Protein AF-A0AAE0MIB4-F1 (afdb_monomer_lite)

Organism: NCBI:txid314031

Secondary structure (DSSP, 8-state):
-HHHHHT-SS--GGGS-SSS---HHHHHHTTSTTPPP-HHHHHHHHHHHTTTSSEEE--THHHHT-HHHHHHHHHHH-SEEEEEEEE-SS-S---S--S-EEEEEEEETTTTEEEEEES-SHHHHHHHHHHHHHHTS--EEEEEE--S-TT-TTHHHHHHHHHHHHHHHHHHHHHHHHHHHHS---S-----------------PPP--

Foldseek 3Di:
DVVVCVVDPDRPCLCPDPDDPQDNVNSVQCPDFQHADFPSVLQVLLCVLCVPHLEEEDEVVVVVPDCLVVVVVNVVRGQKYKYWWWCDPPDGHDRDSDLTAIKIWIQGPVQLAIEIETQDPVSRPVVQVVVCVVVVHHGHYDYDHLDDDRSGSCRSVSNSVVSNVVVVVVVVVVVVVVCVVPVPPDPPPPPCPDPPDPDDDDDDDDDDD

Radius of gyration: 27.41 Å; chains: 1; bounding box: 38×44×119 Å

pLDDT: mean 72.2, std 15.43, range [41.66, 93.0]

Structure (mmCIF, N/CA/C/O backbone):
data_AF-A0AAE0MIB4-F1
#
_entry.id   AF-A0AAE0MIB4-F1
#
loop_
_atom_site.group_PDB
_atom_site.id
_atom_site.type_symbol
_atom_site.label_atom_id
_atom_site.label_alt_id
_atom_site.label_comp_id
_atom_site.label_asym_id
_atom_site.label_entity_id
_atom_site.label_seq_id
_atom_site.pdbx_PDB_ins_code
_atom_site.Cartn_x
_atom_site.Cartn_y
_atom_site.Cartn_z
_atom_site.occupancy
_atom_site.B_iso_or_equiv
_atom_site.auth_seq_id
_atom_site.auth_comp_id
_atom_site.auth_asym_id
_atom_site.auth_atom_id
_atom_site.pdbx_PDB_model_num
ATOM 1 N N . MET A 1 1 ? 3.794 -16.445 -1.648 1.00 51.16 1 MET A N 1
ATOM 2 C CA . MET A 1 1 ? 3.375 -15.726 -2.877 1.00 51.16 1 MET A CA 1
ATOM 3 C C . MET A 1 1 ? 3.645 -16.564 -4.117 1.00 51.16 1 MET A C 1
ATOM 5 O O . MET A 1 1 ? 2.684 -16.913 -4.783 1.00 51.16 1 MET A O 1
ATOM 9 N N . ILE A 1 2 ? 4.900 -16.949 -4.382 1.00 52.19 2 ILE A N 1
ATOM 10 C CA . ILE A 1 2 ? 5.249 -17.859 -5.487 1.00 52.19 2 ILE A CA 1
ATOM 11 C C . ILE A 1 2 ? 4.471 -19.177 -5.370 1.00 52.19 2 ILE A C 1
ATOM 13 O O . ILE A 1 2 ? 3.760 -19.522 -6.301 1.00 52.19 2 ILE A O 1
ATOM 17 N N . ASP A 1 3 ? 4.443 -19.816 -4.196 1.00 48.22 3 ASP A N 1
ATOM 18 C CA . ASP A 1 3 ? 3.668 -21.057 -3.999 1.00 48.22 3 ASP A CA 1
ATOM 19 C C . ASP A 1 3 ? 2.157 -20.882 -4.219 1.00 48.22 3 ASP A C 1
ATOM 21 O O . ASP A 1 3 ? 1.494 -21.788 -4.703 1.00 48.22 3 ASP A O 1
ATOM 25 N N . TYR A 1 4 ? 1.602 -19.701 -3.921 1.00 56.62 4 TYR A N 1
ATOM 26 C CA . TYR A 1 4 ? 0.188 -19.393 -4.172 1.00 56.62 4 TYR A CA 1
ATOM 27 C C . TYR A 1 4 ? -0.105 -19.221 -5.668 1.00 56.62 4 TYR A C 1
ATOM 29 O O . TYR A 1 4 ? -1.165 -19.627 -6.133 1.00 56.62 4 TYR A O 1
ATOM 37 N N . ILE A 1 5 ? 0.832 -18.635 -6.420 1.00 54.16 5 ILE A N 1
ATOM 38 C CA . ILE A 1 5 ? 0.745 -18.490 -7.879 1.00 54.16 5 ILE A CA 1
ATOM 39 C C . ILE A 1 5 ? 0.933 -19.858 -8.552 1.00 54.16 5 ILE A C 1
ATOM 41 O O . ILE A 1 5 ? 0.183 -20.193 -9.462 1.00 54.16 5 ILE A O 1
ATOM 45 N N . LEU A 1 6 ? 1.881 -20.667 -8.069 1.00 53.31 6 LEU A N 1
ATOM 46 C CA . LEU A 1 6 ? 2.178 -22.004 -8.592 1.00 53.31 6 LEU A CA 1
ATOM 47 C C . LEU A 1 6 ? 1.113 -23.051 -8.229 1.00 53.31 6 LEU A C 1
ATOM 49 O O . LEU A 1 6 ? 0.941 -24.019 -8.962 1.00 53.31 6 LEU A O 1
ATOM 53 N N . ALA A 1 7 ? 0.378 -22.866 -7.128 1.00 58.53 7 ALA A N 1
ATOM 54 C CA . ALA A 1 7 ? -0.717 -23.752 -6.727 1.00 58.53 7 ALA A CA 1
ATOM 55 C C . ALA A 1 7 ? -2.003 -23.567 -7.560 1.00 58.53 7 ALA A C 1
ATOM 57 O O . ALA A 1 7 ? -2.957 -24.331 -7.398 1.00 58.53 7 ALA A O 1
ATOM 58 N N . GLN A 1 8 ? -2.063 -22.560 -8.435 1.00 54.47 8 GLN A N 1
ATOM 59 C CA . GLN A 1 8 ? -3.224 -22.301 -9.286 1.00 54.47 8 GLN A CA 1
ATOM 60 C C . GLN A 1 8 ? -3.135 -23.156 -10.559 1.00 54.47 8 GLN A C 1
ATOM 62 O O . GLN A 1 8 ? -2.138 -23.134 -11.274 1.00 54.47 8 GLN A O 1
ATOM 67 N N . ARG A 1 9 ? -4.201 -23.915 -10.857 1.00 43.66 9 ARG A N 1
ATOM 68 C CA . ARG A 1 9 ? -4.283 -24.837 -12.015 1.00 43.66 9 ARG A CA 1
ATOM 69 C C . ARG A 1 9 ? -4.219 -24.125 -13.374 1.00 43.66 9 ARG A C 1
ATOM 71 O O . ARG A 1 9 ? -3.882 -24.746 -14.375 1.00 43.66 9 ARG A O 1
ATOM 78 N N . PHE A 1 10 ? -4.551 -22.840 -13.380 1.00 47.59 10 PHE A N 1
ATOM 79 C CA . PHE A 1 10 ? -4.457 -21.916 -14.501 1.00 47.59 10 PHE A CA 1
ATOM 80 C C . PH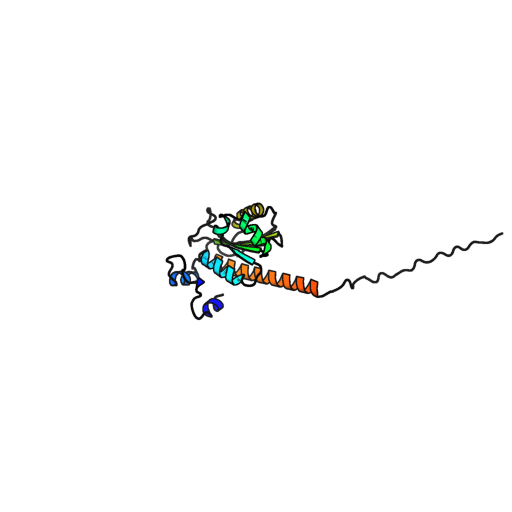E A 1 10 ? -3.814 -20.629 -13.980 1.00 47.59 10 PHE A C 1
ATOM 82 O O . PHE A 1 10 ? -4.026 -20.305 -12.806 1.00 47.59 10 PHE A O 1
ATOM 89 N N . PRO A 1 11 ? -3.047 -19.883 -14.797 1.00 55.44 11 PRO A N 1
ATOM 90 C CA . PRO A 1 11 ? -2.613 -18.556 -14.389 1.00 55.44 11 PRO A CA 1
ATOM 91 C C . PRO A 1 11 ? -3.855 -17.746 -13.986 1.00 55.44 11 PRO A C 1
ATOM 93 O O . PRO A 1 11 ? -4.823 -17.726 -14.748 1.00 55.44 11 PRO A O 1
ATOM 96 N N . PRO A 1 12 ? -3.875 -17.145 -12.783 1.00 60.50 12 PRO A N 1
ATOM 97 C CA . PRO A 1 12 ? -5.034 -16.405 -12.310 1.00 60.50 12 PRO A CA 1
ATOM 98 C C . PRO A 1 12 ? -5.549 -15.409 -13.355 1.00 60.50 12 PRO A C 1
ATOM 100 O O . PRO A 1 12 ? -4.747 -14.723 -13.974 1.00 60.50 12 PRO A O 1
ATOM 103 N N . GLU A 1 13 ? -6.865 -15.263 -13.521 1.00 60.72 13 GLU A N 1
ATOM 104 C CA . GLU A 1 13 ? -7.450 -14.360 -14.537 1.00 60.72 13 GLU A CA 1
ATOM 105 C C . GLU A 1 13 ? -6.957 -12.907 -14.421 1.00 60.72 13 GLU A C 1
ATOM 107 O O . GLU A 1 13 ? -6.923 -12.185 -15.408 1.00 60.72 13 GLU A O 1
ATOM 112 N N . TRP A 1 14 ? -6.499 -12.485 -13.237 1.00 59.34 14 TRP A N 1
ATOM 113 C CA . TRP A 1 14 ? -5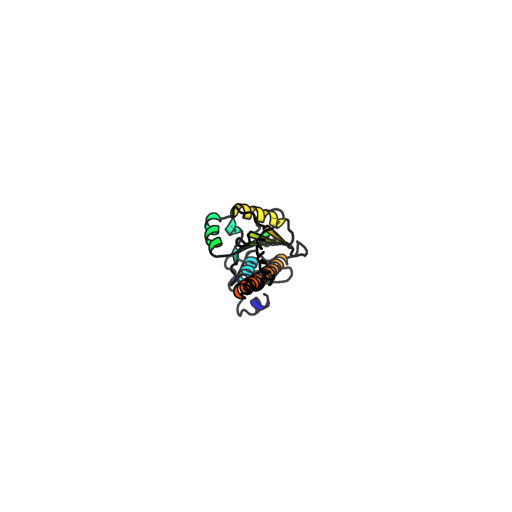.898 -11.166 -13.014 1.00 59.34 14 TRP A CA 1
ATOM 114 C C . TRP A 1 14 ? -4.455 -11.021 -13.535 1.00 59.34 14 TRP A C 1
ATOM 116 O O . TRP A 1 14 ? -3.977 -9.896 -13.652 1.00 59.34 14 TRP A O 1
ATOM 126 N N . LEU A 1 15 ? -3.763 -12.129 -13.828 1.00 58.75 15 LEU A N 1
ATOM 127 C CA . LEU A 1 15 ? -2.562 -12.162 -14.679 1.00 58.75 15 LEU A CA 1
ATOM 128 C C . LEU A 1 15 ? -2.927 -12.099 -16.167 1.00 58.75 15 LEU A C 1
ATOM 130 O O . LEU A 1 15 ? -2.047 -11.876 -16.998 1.00 58.75 15 LEU A O 1
ATOM 134 N N . GLY A 1 16 ? -4.202 -12.321 -16.497 1.00 51.91 16 GLY A N 1
ATOM 135 C CA . GLY A 1 16 ? -4.763 -12.103 -17.818 1.00 51.91 16 GLY A CA 1
ATOM 136 C C . GLY A 1 16 ? -4.818 -10.613 -18.134 1.00 51.91 16 GLY A C 1
ATOM 137 O O . GLY A 1 16 ? -5.284 -9.793 -17.342 1.00 51.91 16 GLY A O 1
ATOM 138 N N . CYS A 1 17 ? -4.306 -10.266 -19.308 1.00 51.66 17 CYS A N 1
ATOM 139 C CA . CYS A 1 17 ? -4.217 -8.901 -19.793 1.00 51.66 17 CYS A CA 1
ATOM 140 C C . CYS A 1 17 ? -5.590 -8.413 -20.244 1.00 51.66 17 CYS A C 1
ATOM 142 O O . CYS A 1 17 ? -5.979 -8.579 -21.394 1.00 51.66 17 CYS A O 1
ATOM 144 N N . ALA A 1 18 ? -6.350 -7.860 -19.303 1.00 41.66 18 ALA A N 1
ATOM 145 C CA . ALA A 1 18 ? -7.699 -7.384 -19.579 1.00 41.66 18 ALA A CA 1
ATOM 146 C C . ALA A 1 18 ? -7.729 -6.036 -20.324 1.00 41.66 18 ALA A C 1
ATOM 148 O O . ALA A 1 18 ? -8.764 -5.705 -20.888 1.00 41.66 18 ALA A O 1
ATOM 149 N N . GLU A 1 19 ? -6.638 -5.254 -20.341 1.00 46.44 19 GLU A N 1
ATOM 150 C CA . GLU A 1 19 ? -6.718 -3.859 -20.821 1.00 46.44 19 GLU A CA 1
ATOM 151 C C . GLU A 1 19 ? -5.548 -3.373 -21.699 1.00 46.44 19 GLU A C 1
ATOM 153 O O . GLU A 1 19 ? -5.685 -2.337 -22.344 1.00 46.44 19 GLU A O 1
ATOM 158 N N . HIS A 1 20 ? -4.438 -4.112 -21.823 1.00 48.66 20 HIS A N 1
ATOM 159 C CA . HIS A 1 20 ? -3.310 -3.723 -22.683 1.00 48.66 20 HIS A CA 1
ATOM 160 C C . HIS A 1 20 ? -2.644 -4.934 -23.345 1.00 48.66 20 HIS A C 1
ATOM 162 O O . HIS A 1 20 ? -2.608 -6.008 -22.751 1.00 48.66 20 HIS A O 1
ATOM 168 N N . ASP A 1 21 ? -2.092 -4.719 -24.544 1.00 49.22 21 ASP A N 1
ATOM 169 C CA . ASP A 1 21 ? -1.354 -5.629 -25.452 1.00 49.22 21 ASP A CA 1
ATOM 170 C C . ASP A 1 21 ? -0.144 -6.378 -24.842 1.00 49.22 21 ASP A C 1
ATOM 172 O O . ASP A 1 21 ? 0.705 -6.929 -25.548 1.00 49.22 21 ASP A O 1
ATOM 176 N N . ASP A 1 22 ? -0.024 -6.427 -23.520 1.00 55.81 22 ASP A N 1
ATOM 177 C CA . ASP A 1 22 ? 1.001 -7.214 -22.864 1.00 55.81 22 ASP A CA 1
ATOM 178 C C . ASP A 1 22 ? 0.679 -8.698 -23.040 1.00 55.81 22 ASP A C 1
ATOM 180 O O . ASP A 1 22 ? -0.375 -9.195 -22.658 1.00 55.81 22 ASP A O 1
ATOM 184 N N . SER A 1 23 ? 1.596 -9.464 -23.614 1.00 65.25 23 SER A N 1
ATOM 185 C CA . SER A 1 23 ? 1.450 -10.918 -23.630 1.00 65.25 23 SER A CA 1
ATOM 186 C C . SER A 1 23 ? 1.521 -11.487 -22.200 1.00 65.25 23 SER A C 1
ATOM 188 O O . SER A 1 23 ? 2.220 -10.949 -21.337 1.00 65.25 23 SER A O 1
ATOM 190 N N . PHE A 1 24 ? 0.889 -12.637 -21.939 1.00 68.88 24 PHE A N 1
ATOM 191 C CA . PHE A 1 24 ? 1.096 -13.400 -20.692 1.00 68.88 24 PHE A CA 1
ATOM 192 C C . PHE A 1 24 ? 2.593 -13.635 -20.396 1.00 68.88 24 PHE A C 1
ATOM 194 O O . PHE A 1 24 ? 3.040 -13.604 -19.249 1.00 68.88 24 PHE A O 1
ATOM 201 N N . GLN A 1 25 ? 3.398 -13.787 -21.450 1.00 69.38 25 GLN A N 1
ATOM 202 C CA . GLN A 1 25 ? 4.851 -13.894 -21.362 1.00 69.38 25 GLN A CA 1
ATOM 203 C C . GLN A 1 25 ? 5.506 -12.614 -20.812 1.00 69.38 25 GLN A C 1
ATOM 205 O O . GLN A 1 25 ? 6.459 -12.706 -20.039 1.00 69.38 25 GLN A O 1
ATOM 210 N N . THR A 1 26 ? 5.001 -11.428 -21.165 1.00 70.56 26 THR A N 1
ATOM 211 C CA . THR A 1 26 ? 5.440 -10.143 -20.597 1.00 70.56 26 THR A CA 1
ATOM 212 C C . THR A 1 26 ? 5.171 -10.102 -19.094 1.00 70.56 26 THR A C 1
ATOM 214 O O . THR A 1 26 ? 6.067 -9.759 -18.328 1.00 70.56 26 THR A O 1
ATOM 217 N N . ARG A 1 27 ? 3.986 -10.546 -18.653 1.00 73.25 27 ARG A N 1
ATOM 218 C CA . ARG A 1 27 ? 3.629 -10.615 -17.226 1.00 73.25 27 ARG A CA 1
ATOM 219 C C . ARG A 1 27 ? 4.509 -11.580 -16.447 1.00 73.25 27 ARG A C 1
ATOM 221 O O . ARG A 1 27 ? 5.000 -11.223 -15.383 1.00 73.25 27 ARG A O 1
ATOM 228 N N . LEU A 1 28 ? 4.782 -12.764 -16.995 1.00 74.19 28 LEU A N 1
ATOM 229 C CA . LEU A 1 28 ? 5.689 -13.731 -16.371 1.00 74.19 28 LEU A CA 1
ATOM 230 C C . LEU A 1 28 ? 7.102 -13.170 -16.165 1.00 74.19 28 LEU A C 1
ATOM 232 O O . LEU A 1 28 ? 7.704 -13.412 -15.120 1.00 74.19 28 LEU A O 1
ATOM 236 N N . LYS A 1 29 ? 7.620 -12.379 -17.115 1.00 76.50 29 LYS A N 1
ATOM 237 C CA . LYS A 1 29 ? 8.946 -11.749 -16.990 1.00 76.50 29 LYS A CA 1
ATOM 238 C C . LYS A 1 29 ? 9.042 -10.783 -15.804 1.00 76.50 29 LYS A C 1
ATOM 240 O O . LYS A 1 29 ? 10.132 -10.626 -15.269 1.00 76.50 29 LYS A O 1
ATOM 245 N N . GLN A 1 30 ? 7.930 -10.198 -15.353 1.00 76.38 30 GLN A N 1
ATOM 246 C CA . GLN A 1 30 ? 7.899 -9.311 -14.180 1.00 76.38 30 GLN A CA 1
ATOM 247 C C . GLN A 1 30 ? 8.105 -10.057 -12.852 1.00 76.38 30 GLN A C 1
ATOM 249 O O . GLN A 1 30 ? 8.381 -9.425 -11.837 1.00 76.38 30 GLN A O 1
ATOM 254 N N . PHE A 1 31 ? 7.980 -11.389 -12.842 1.00 75.38 31 PHE A N 1
ATOM 255 C CA . PHE A 1 31 ? 8.264 -12.224 -11.667 1.00 75.38 31 PHE A CA 1
ATOM 256 C C . PHE A 1 31 ? 9.687 -12.788 -11.662 1.00 75.38 31 PHE A C 1
ATOM 258 O O . PHE A 1 31 ? 10.098 -13.390 -10.668 1.00 75.38 31 PHE A O 1
ATOM 265 N N . LEU A 1 32 ? 10.433 -12.640 -12.760 1.00 77.56 32 LEU A N 1
ATOM 266 C CA . LEU A 1 32 ? 11.818 -13.089 -12.826 1.00 77.56 32 LEU A CA 1
ATOM 267 C C . LEU A 1 32 ? 12.726 -12.107 -12.068 1.00 77.56 32 LEU A C 1
ATOM 269 O O . LEU A 1 32 ? 12.468 -10.901 -12.091 1.00 77.56 32 LEU A O 1
ATOM 273 N N . PRO A 1 33 ? 13.810 -12.585 -11.429 1.00 77.62 33 PRO A N 1
ATOM 274 C CA . PRO A 1 33 ? 14.813 -11.704 -10.838 1.00 77.62 33 PRO A CA 1
ATOM 275 C C . PRO A 1 33 ? 15.317 -10.666 -11.852 1.00 77.62 33 PRO A C 1
ATOM 277 O O . PRO A 1 33 ? 15.646 -11.020 -12.984 1.00 77.62 33 PRO A O 1
ATOM 280 N N . GLY A 1 34 ? 15.370 -9.392 -11.453 1.00 77.88 34 GLY A N 1
ATOM 281 C CA . GLY A 1 34 ? 15.738 -8.278 -12.337 1.00 77.88 34 GLY A CA 1
ATOM 282 C C . GLY A 1 34 ? 14.581 -7.704 -13.169 1.00 77.88 34 GLY A C 1
ATOM 283 O O . GLY A 1 34 ? 14.764 -6.695 -13.848 1.00 77.88 34 GLY A O 1
ATOM 284 N N . GLY A 1 35 ? 13.399 -8.327 -13.143 1.00 78.69 35 GLY A N 1
ATOM 285 C CA . GLY A 1 35 ? 12.211 -7.854 -13.848 1.00 78.69 35 GLY A CA 1
ATOM 286 C C . GLY A 1 35 ? 11.517 -6.702 -13.120 1.00 78.69 35 GLY A C 1
ATOM 287 O O . GLY A 1 35 ? 11.251 -6.779 -11.923 1.00 78.69 35 GLY A O 1
ATOM 288 N N . TRP A 1 36 ? 11.171 -5.644 -13.854 1.00 79.00 36 TRP A N 1
ATOM 289 C CA . TRP A 1 36 ? 10.383 -4.531 -13.322 1.00 79.00 36 TRP A CA 1
ATOM 290 C C . TRP A 1 36 ? 8.891 -4.856 -13.364 1.00 79.00 36 TRP A C 1
ATOM 292 O O . TRP A 1 36 ? 8.343 -5.211 -14.411 1.00 79.00 36 TRP A O 1
ATOM 302 N N . SER A 1 37 ? 8.223 -4.713 -12.224 1.00 78.31 37 SER A N 1
ATOM 303 C CA . SER A 1 37 ? 6.769 -4.810 -12.140 1.00 78.31 37 SER A CA 1
ATOM 304 C C . SER A 1 37 ? 6.112 -3.460 -12.406 1.00 78.31 37 SER A C 1
ATOM 306 O O . SER A 1 37 ? 6.669 -2.399 -12.111 1.00 78.31 37 SER A O 1
ATOM 308 N N . ASP A 1 38 ? 4.904 -3.509 -12.956 1.00 76.94 38 ASP A N 1
ATOM 309 C CA . ASP A 1 38 ? 4.068 -2.328 -13.109 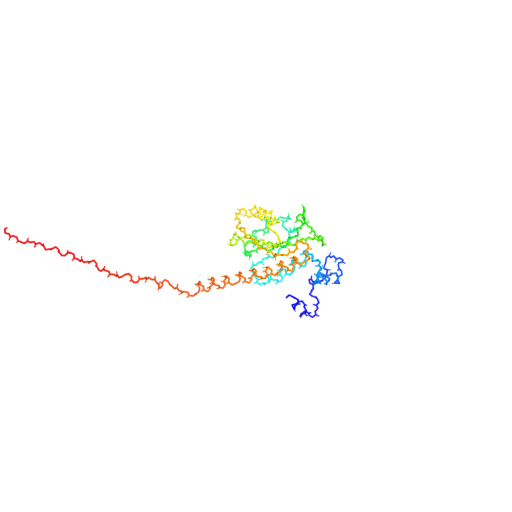1.00 76.94 38 ASP A CA 1
ATOM 310 C C . ASP A 1 38 ? 3.117 -2.136 -11.916 1.00 76.94 38 ASP A C 1
ATOM 312 O O . ASP A 1 38 ? 2.996 -2.968 -11.008 1.00 76.94 38 ASP A O 1
ATOM 316 N N . GLY A 1 39 ? 2.409 -1.007 -11.932 1.00 76.00 39 GLY A N 1
ATOM 317 C CA . GLY A 1 39 ? 1.506 -0.637 -10.847 1.00 76.00 39 GLY A CA 1
ATOM 318 C C . GLY A 1 39 ? 0.285 -1.534 -10.741 1.00 76.00 39 GLY A C 1
ATOM 319 O O . GLY A 1 39 ? -0.234 -1.728 -9.640 1.00 76.00 39 GLY A O 1
ATOM 320 N N . LEU A 1 40 ? -0.150 -2.119 -11.859 1.00 77.19 40 LEU A N 1
ATOM 321 C CA . LEU A 1 40 ? -1.269 -3.050 -11.881 1.00 77.19 40 LEU A CA 1
ATOM 322 C C . LEU A 1 40 ? -0.918 -4.320 -11.104 1.00 77.19 40 LEU A C 1
ATOM 324 O O . LEU A 1 40 ? -1.689 -4.744 -10.240 1.00 77.19 40 LEU A O 1
ATOM 328 N N . LEU A 1 41 ? 0.260 -4.892 -11.363 1.00 78.69 41 LEU A N 1
ATOM 329 C CA . LEU A 1 41 ? 0.728 -6.090 -10.681 1.00 78.69 41 LEU A CA 1
ATOM 330 C C . LEU A 1 41 ? 0.871 -5.849 -9.173 1.00 78.69 41 LEU A C 1
ATOM 332 O O . LEU A 1 41 ? 0.327 -6.614 -8.371 1.00 78.69 41 LEU A O 1
ATOM 336 N N . LEU A 1 42 ? 1.530 -4.756 -8.779 1.00 84.00 42 LEU A N 1
ATOM 337 C CA . LEU A 1 42 ? 1.687 -4.404 -7.367 1.00 84.00 42 LEU A CA 1
ATOM 338 C C . LEU A 1 42 ? 0.332 -4.178 -6.676 1.00 84.00 42 LEU A C 1
ATOM 340 O O . LEU A 1 42 ? 0.120 -4.649 -5.554 1.00 84.00 42 LEU A O 1
ATOM 344 N N . MET A 1 43 ? -0.611 -3.510 -7.343 1.00 85.25 43 MET A N 1
ATOM 345 C CA . MET A 1 43 ? -1.968 -3.316 -6.831 1.00 85.25 43 MET A CA 1
ATOM 346 C C . MET A 1 43 ? -2.691 -4.650 -6.628 1.00 85.25 43 MET A C 1
ATOM 348 O O . MET A 1 43 ? -3.269 -4.864 -5.563 1.00 85.25 43 MET A O 1
ATOM 352 N N . LYS A 1 44 ? -2.653 -5.561 -7.606 1.00 83.75 44 LYS A N 1
ATOM 353 C CA . LYS A 1 44 ? -3.326 -6.866 -7.508 1.00 83.75 44 LYS A CA 1
ATOM 354 C C . LYS A 1 44 ? -2.741 -7.728 -6.397 1.00 83.75 44 LYS A C 1
ATOM 356 O O . LYS A 1 44 ? -3.498 -8.281 -5.601 1.00 83.75 44 LYS A O 1
ATOM 361 N N . ILE A 1 45 ? -1.414 -7.792 -6.281 1.00 86.19 45 ILE A N 1
ATOM 362 C CA . ILE A 1 45 ? -0.767 -8.517 -5.181 1.00 86.19 45 ILE A CA 1
ATOM 363 C C . ILE A 1 45 ? -1.162 -7.897 -3.837 1.00 86.19 45 ILE A C 1
ATOM 365 O O . ILE A 1 45 ? -1.547 -8.621 -2.921 1.00 86.19 45 ILE A O 1
ATOM 369 N N . SER A 1 46 ? -1.156 -6.568 -3.730 1.00 90.38 46 SER A N 1
ATOM 370 C CA . SER A 1 46 ? -1.588 -5.873 -2.513 1.00 90.38 46 SER A CA 1
ATOM 371 C C . SER A 1 46 ? -3.050 -6.185 -2.167 1.00 90.38 46 SER A C 1
ATOM 373 O O . SER A 1 46 ? -3.359 -6.446 -1.008 1.00 90.38 46 SER A O 1
ATOM 375 N N . GLN A 1 47 ? -3.954 -6.222 -3.154 1.00 89.56 47 GLN A N 1
ATOM 376 C CA . GLN A 1 47 ? -5.364 -6.595 -2.957 1.00 89.56 47 GLN A CA 1
ATOM 377 C C . GLN A 1 47 ? -5.508 -8.027 -2.435 1.00 89.56 47 GLN A C 1
ATOM 379 O O . GLN A 1 47 ? -6.315 -8.274 -1.539 1.00 89.56 47 GLN A O 1
ATOM 384 N N . ILE A 1 48 ? -4.713 -8.961 -2.963 1.00 88.06 48 ILE A N 1
ATOM 385 C CA . ILE A 1 48 ? -4.679 -10.349 -2.492 1.00 88.06 48 ILE A CA 1
ATOM 386 C C . ILE A 1 48 ? -4.187 -10.408 -1.043 1.00 88.06 48 ILE A C 1
ATOM 388 O O . ILE A 1 48 ? -4.815 -11.077 -0.226 1.00 88.06 48 ILE A O 1
ATOM 392 N N . LEU A 1 49 ? -3.113 -9.685 -0.707 1.00 89.00 49 LEU A N 1
ATOM 393 C CA . LEU A 1 49 ? -2.576 -9.628 0.657 1.00 89.00 49 LEU A CA 1
ATOM 394 C C . LEU A 1 49 ? -3.581 -9.022 1.646 1.00 89.00 49 LEU A C 1
ATOM 396 O O . LEU A 1 49 ? -3.734 -9.523 2.755 1.00 89.00 49 LEU A O 1
ATOM 400 N N . CYS A 1 50 ? -4.303 -7.977 1.241 1.00 91.06 50 CYS A N 1
ATOM 401 C CA . CYS A 1 50 ? -5.326 -7.331 2.061 1.00 91.06 50 CYS A CA 1
ATOM 402 C C . CYS A 1 50 ? -6.665 -8.089 2.096 1.00 91.06 50 CYS A C 1
ATOM 404 O O . CYS A 1 50 ? -7.585 -7.648 2.793 1.00 91.06 50 CYS A O 1
ATOM 406 N N . ARG A 1 51 ? -6.817 -9.213 1.382 1.00 89.00 51 ARG A N 1
ATOM 407 C CA . ARG A 1 51 ? -8.076 -9.967 1.340 1.00 89.00 51 ARG A CA 1
ATOM 408 C C . ARG A 1 51 ? -8.451 -10.473 2.736 1.00 89.00 51 ARG A C 1
ATOM 410 O O . ARG A 1 51 ? -7.659 -11.124 3.406 1.00 89.00 51 ARG A O 1
ATOM 417 N N . GLY A 1 52 ? -9.678 -10.180 3.165 1.00 85.81 52 GLY A N 1
ATOM 418 C CA . GLY A 1 52 ? -10.161 -10.526 4.509 1.00 85.81 52 GLY A CA 1
ATOM 419 C C . GLY A 1 52 ? -9.660 -9.597 5.621 1.00 85.81 52 GLY A C 1
ATOM 420 O O . GLY A 1 52 ? -9.986 -9.812 6.785 1.00 85.81 52 GLY A O 1
ATOM 421 N N . SER A 1 53 ? -8.897 -8.554 5.283 1.00 90.50 53 SER A N 1
ATOM 422 C CA . SER A 1 53 ? -8.574 -7.466 6.206 1.00 90.50 53 SER A CA 1
ATOM 423 C C . SER A 1 53 ? -9.606 -6.334 6.111 1.00 90.50 53 SER A C 1
ATOM 425 O O . SER A 1 53 ? -10.454 -6.311 5.223 1.00 90.50 53 SER A O 1
ATOM 427 N N . SER A 1 54 ? -9.510 -5.360 7.016 1.00 91.00 54 SER A N 1
ATOM 428 C CA . SER A 1 54 ? -10.288 -4.114 6.956 1.00 91.00 54 SER A CA 1
ATOM 429 C C . SER A 1 54 ? -9.575 -3.018 6.150 1.00 91.00 54 SER A C 1
ATOM 431 O O . SER A 1 54 ? -9.865 -1.840 6.346 1.00 91.00 54 SER A O 1
ATOM 433 N N . LEU A 1 55 ? -8.562 -3.369 5.352 1.00 92.69 55 LEU A N 1
ATOM 434 C CA . LEU A 1 55 ? -7.816 -2.432 4.518 1.00 92.69 55 LEU A CA 1
ATOM 435 C C . LEU A 1 55 ? -8.342 -2.507 3.089 1.00 92.69 55 LEU A C 1
ATOM 437 O O . LEU A 1 55 ? -8.598 -3.598 2.579 1.00 92.69 55 LEU A O 1
ATOM 441 N N . ILE A 1 56 ? -8.432 -1.357 2.430 1.00 91.81 56 ILE A N 1
ATOM 442 C CA . ILE A 1 56 ? -8.719 -1.277 0.998 1.00 91.81 56 ILE A CA 1
ATOM 443 C C . ILE A 1 56 ? -7.479 -0.836 0.233 1.00 91.81 56 ILE A C 1
ATOM 445 O O . ILE A 1 56 ? -6.751 0.046 0.672 1.00 91.81 56 ILE A O 1
ATOM 449 N N . VAL A 1 57 ? -7.252 -1.432 -0.934 1.00 89.69 57 VAL A N 1
ATOM 450 C CA . VAL A 1 57 ? -6.163 -1.053 -1.837 1.00 89.69 57 VAL A CA 1
ATOM 451 C C . VAL A 1 57 ? -6.741 -0.266 -3.008 1.00 89.69 57 VAL A C 1
ATOM 453 O O . VAL A 1 57 ? -7.661 -0.752 -3.668 1.00 89.69 57 VAL A O 1
ATOM 456 N N . GLN A 1 58 ? -6.194 0.918 -3.289 1.00 85.00 58 GLN A N 1
ATOM 457 C CA . GLN A 1 58 ? -6.610 1.766 -4.414 1.00 85.00 58 GLN A CA 1
ATOM 458 C C . GLN A 1 58 ? -5.422 2.216 -5.257 1.00 85.00 58 GLN A C 1
ATOM 460 O O . GLN A 1 58 ? -4.317 2.392 -4.749 1.00 85.00 58 GLN A O 1
ATOM 465 N N . TYR A 1 59 ? -5.667 2.453 -6.546 1.00 76.25 59 TYR A N 1
ATOM 466 C CA . TYR A 1 59 ? -4.653 2.999 -7.441 1.00 76.25 59 TYR A CA 1
ATOM 467 C C . TYR A 1 59 ? -4.607 4.538 -7.368 1.00 76.25 59 TYR A C 1
ATOM 469 O O . TYR A 1 59 ? -5.669 5.168 -7.337 1.00 76.25 59 TYR A O 1
ATOM 477 N N . PRO A 1 60 ? -3.424 5.185 -7.400 1.00 66.94 60 PRO A N 1
ATOM 478 C CA . PRO A 1 60 ? -3.304 6.638 -7.247 1.00 66.94 60 PRO A CA 1
ATOM 479 C C . PRO A 1 60 ? -4.056 7.466 -8.293 1.00 66.94 60 PRO A C 1
ATOM 481 O O . PRO A 1 60 ? -4.503 8.570 -7.982 1.00 66.94 60 PRO A O 1
ATOM 484 N N . ALA A 1 61 ? -4.236 6.951 -9.516 1.00 64.62 61 ALA A N 1
ATOM 485 C CA . ALA A 1 61 ? -5.003 7.643 -10.558 1.00 64.62 61 ALA A CA 1
ATOM 486 C C . ALA A 1 61 ? -6.457 7.905 -10.122 1.00 64.62 61 ALA A C 1
ATOM 488 O O . ALA A 1 61 ? -7.000 8.979 -10.383 1.00 64.62 61 ALA A O 1
ATOM 489 N N . ASN A 1 62 ? -7.035 6.984 -9.348 1.00 59.94 62 ASN A N 1
ATOM 490 C CA . ASN A 1 62 ? -8.388 7.110 -8.808 1.00 59.94 62 ASN A CA 1
ATOM 491 C C . ASN A 1 62 ? -8.476 8.189 -7.713 1.00 59.94 62 ASN A C 1
ATOM 493 O O . ASN A 1 62 ? -9.564 8.662 -7.397 1.00 59.94 62 ASN A O 1
ATOM 497 N N . ILE A 1 63 ? -7.340 8.613 -7.144 1.00 60.62 63 ILE A N 1
ATOM 498 C CA . ILE A 1 63 ? -7.288 9.626 -6.082 1.00 60.62 63 ILE A CA 1
ATOM 499 C C . ILE A 1 63 ? -7.446 11.037 -6.653 1.00 60.62 63 ILE A C 1
ATOM 501 O O . ILE A 1 63 ? -8.089 11.889 -6.042 1.00 60.62 63 ILE A O 1
ATOM 505 N N . ASN A 1 64 ? -6.885 11.293 -7.837 1.00 60.56 64 ASN A N 1
ATOM 506 C CA . ASN A 1 64 ? -6.923 12.618 -8.459 1.00 60.56 64 ASN A CA 1
ATOM 507 C C . ASN A 1 64 ? -8.295 12.954 -9.076 1.00 60.56 64 ASN A C 1
ATOM 509 O O . ASN A 1 64 ? -8.591 14.129 -9.269 1.00 60.56 64 ASN A O 1
ATOM 513 N N . ALA A 1 65 ? -9.136 11.953 -9.356 1.00 55.91 65 ALA A N 1
ATOM 514 C CA . ALA A 1 65 ? -10.403 12.124 -10.074 1.00 55.91 65 ALA A CA 1
ATOM 515 C C . ALA A 1 65 ? -11.615 12.510 -9.194 1.00 55.91 65 ALA A C 1
ATOM 517 O O . ALA A 1 65 ? -12.710 12.687 -9.722 1.00 55.91 65 ALA A O 1
ATOM 518 N N . GLY A 1 66 ? -11.446 12.685 -7.876 1.00 54.94 66 GLY A N 1
ATOM 519 C CA . GLY A 1 66 ? -12.506 13.199 -6.996 1.00 54.94 66 GLY A CA 1
ATOM 520 C C . GLY A 1 66 ? -12.718 12.368 -5.734 1.00 54.94 66 GLY A C 1
ATOM 521 O O . GLY A 1 66 ? -13.596 11.513 -5.670 1.00 54.94 66 GLY A O 1
ATOM 522 N N . TYR A 1 67 ? -11.940 12.661 -4.691 1.00 56.03 67 TYR A N 1
ATOM 523 C CA . TYR A 1 67 ? -11.977 11.915 -3.427 1.00 56.03 67 TYR A CA 1
ATOM 524 C C . TYR A 1 67 ? -12.994 12.429 -2.401 1.00 56.03 67 TYR A C 1
ATOM 526 O O . TYR A 1 67 ? -13.267 11.728 -1.436 1.00 56.03 67 TYR A O 1
ATOM 534 N N . ALA A 1 68 ? -13.576 13.621 -2.577 1.00 56.44 68 ALA A N 1
ATOM 535 C CA . ALA A 1 68 ? -14.489 14.183 -1.572 1.00 56.44 68 ALA A CA 1
ATOM 536 C C . ALA A 1 68 ? -15.711 13.278 -1.322 1.00 56.44 68 ALA A C 1
ATOM 538 O O . ALA A 1 68 ? -16.162 13.145 -0.189 1.00 56.44 68 ALA A O 1
ATOM 539 N N . LYS A 1 69 ? -16.200 12.610 -2.375 1.00 55.88 69 LYS A N 1
ATOM 540 C CA . LYS A 1 69 ? -17.329 11.675 -2.296 1.00 55.88 69 LYS A CA 1
ATOM 541 C C . LYS A 1 69 ? -16.886 10.249 -1.943 1.00 55.88 69 LYS A C 1
ATOM 543 O O . LYS A 1 69 ? -17.531 9.604 -1.132 1.00 55.88 69 LYS A O 1
ATOM 548 N N . LEU A 1 70 ? -15.747 9.797 -2.481 1.00 59.28 70 LEU A N 1
ATOM 549 C CA . LEU A 1 70 ? -15.177 8.475 -2.186 1.00 59.28 70 LEU A CA 1
ATOM 550 C C . LEU A 1 70 ? -14.726 8.358 -0.718 1.00 59.28 70 LEU A C 1
ATOM 552 O O . LEU A 1 70 ? -14.825 7.298 -0.114 1.00 59.28 70 LEU A O 1
ATOM 556 N N . GLY A 1 71 ? -14.239 9.454 -0.133 1.00 62.97 71 GLY A N 1
ATOM 557 C CA . GLY A 1 71 ? -13.710 9.492 1.224 1.00 62.97 71 GLY A CA 1
ATOM 558 C C . GLY A 1 71 ? -14.744 9.114 2.280 1.00 62.97 71 GLY A C 1
ATOM 559 O O . GLY A 1 71 ? -14.431 8.308 3.143 1.00 62.97 71 GLY A O 1
ATOM 560 N N . GLN A 1 72 ? -15.978 9.622 2.209 1.00 66.81 72 GLN A N 1
ATOM 561 C CA . GLN A 1 72 ? -16.971 9.345 3.256 1.00 66.81 72 GLN A CA 1
ATOM 562 C C . GLN A 1 72 ? -17.384 7.868 3.303 1.00 66.81 72 GLN A C 1
ATOM 564 O O . GLN A 1 72 ? -17.355 7.268 4.377 1.00 66.81 72 GLN A O 1
ATOM 569 N N . ASP A 1 73 ? -17.675 7.263 2.153 1.00 68.56 73 ASP A N 1
ATOM 570 C CA . ASP A 1 73 ? -18.089 5.855 2.084 1.00 68.56 73 ASP A CA 1
ATOM 571 C C . ASP A 1 73 ? -16.939 4.905 2.466 1.00 68.56 73 ASP A C 1
ATOM 573 O O . ASP A 1 73 ? -17.132 3.896 3.157 1.00 68.56 73 ASP A O 1
ATOM 577 N N . LEU A 1 74 ? -15.708 5.252 2.070 1.00 72.44 74 LEU A N 1
ATOM 578 C CA . LEU A 1 74 ? -14.514 4.479 2.412 1.00 72.44 74 LEU A CA 1
ATOM 579 C C . LEU A 1 74 ? -14.184 4.542 3.904 1.00 72.44 74 LEU A C 1
ATOM 581 O O . LEU A 1 74 ? -13.860 3.507 4.486 1.00 72.44 74 LEU A O 1
ATOM 585 N N . LEU A 1 75 ? -14.292 5.724 4.519 1.00 72.50 75 LEU A N 1
ATOM 586 C CA . LEU A 1 75 ? -14.034 5.926 5.948 1.00 72.50 75 LEU A CA 1
ATOM 587 C C . LEU A 1 75 ? -15.029 5.161 6.834 1.00 72.50 75 LEU A C 1
ATOM 589 O O . LEU A 1 75 ? -14.672 4.769 7.943 1.00 72.50 75 LEU A O 1
ATOM 593 N N . GLN A 1 76 ? -16.259 4.937 6.356 1.00 78.62 76 GLN A N 1
ATOM 594 C CA . GLN A 1 76 ? -17.273 4.163 7.080 1.00 78.62 76 GLN A CA 1
ATOM 595 C C . GLN A 1 76 ? -17.054 2.647 6.986 1.00 78.62 76 GLN A C 1
ATOM 597 O O . GLN A 1 76 ? -17.386 1.920 7.921 1.00 78.62 76 GLN A O 1
ATOM 602 N N . THR A 1 77 ? -16.505 2.165 5.868 1.00 84.31 77 THR A N 1
ATOM 603 C CA . THR A 1 77 ? -16.440 0.723 5.566 1.00 84.31 77 THR A CA 1
ATOM 604 C C . THR A 1 77 ? -15.097 0.094 5.931 1.00 84.31 77 THR A C 1
ATOM 606 O O . THR A 1 77 ? -15.040 -1.057 6.368 1.00 84.31 77 THR A O 1
ATOM 609 N N . TYR A 1 78 ? -14.004 0.830 5.742 1.00 89.25 78 TYR A N 1
ATOM 610 C CA . TYR A 1 78 ? -12.646 0.331 5.933 1.00 89.25 78 TYR A CA 1
ATOM 611 C C . TYR A 1 78 ? -11.976 1.044 7.110 1.00 89.25 78 TYR A C 1
ATOM 613 O O . TYR A 1 78 ? -12.443 2.076 7.581 1.00 89.25 78 TYR A O 1
ATOM 621 N N . ASP A 1 79 ? -10.865 0.496 7.595 1.00 90.62 79 ASP A N 1
ATOM 622 C CA . ASP A 1 79 ? -10.069 1.109 8.668 1.00 90.62 79 ASP A CA 1
ATOM 623 C C . ASP A 1 79 ? -8.871 1.887 8.128 1.00 90.62 79 ASP A C 1
ATOM 625 O O . ASP A 1 79 ? -8.343 2.772 8.798 1.00 90.62 79 ASP A O 1
ATOM 629 N N . ALA A 1 80 ? -8.389 1.488 6.955 1.00 91.00 80 ALA A N 1
ATOM 630 C CA . ALA A 1 80 ? -7.189 2.037 6.364 1.00 91.00 80 ALA A CA 1
ATOM 631 C C . ALA A 1 80 ? -7.171 1.832 4.845 1.00 91.00 80 ALA A C 1
ATOM 633 O O . ALA A 1 80 ? -7.787 0.909 4.303 1.00 91.00 80 ALA A O 1
ATOM 634 N N . LEU A 1 81 ? -6.416 2.691 4.172 1.00 90.88 81 LEU A N 1
ATOM 635 C CA . LEU A 1 81 ? -6.209 2.705 2.730 1.00 90.88 81 LEU A CA 1
ATOM 636 C C . LEU A 1 81 ? -4.750 2.390 2.415 1.00 90.88 81 LEU A C 1
ATOM 638 O O . LEU A 1 81 ? -3.849 2.997 2.982 1.00 90.88 81 LEU A O 1
ATOM 642 N N . VAL A 1 82 ? -4.532 1.478 1.477 1.00 92.06 82 VAL A N 1
ATOM 643 C CA . VAL A 1 82 ? -3.225 1.100 0.944 1.00 92.06 82 VAL A CA 1
ATOM 644 C C . VAL A 1 82 ? -3.098 1.621 -0.482 1.00 92.06 82 VAL A C 1
ATOM 646 O O . VAL A 1 82 ? -3.974 1.388 -1.316 1.00 92.06 82 VAL A O 1
ATOM 649 N N . LEU A 1 83 ? -1.998 2.309 -0.767 1.00 88.75 83 LEU A N 1
ATOM 650 C CA . LEU A 1 83 ? -1.748 2.972 -2.040 1.00 88.75 83 LEU A CA 1
ATOM 651 C C . LEU A 1 83 ? -0.359 2.617 -2.561 1.00 88.75 83 LEU A C 1
ATOM 653 O O . LEU A 1 83 ? 0.632 3.169 -2.076 1.00 88.75 83 LEU A O 1
ATOM 657 N N . PRO A 1 84 ? -0.266 1.726 -3.554 1.00 87.50 84 PRO A N 1
ATOM 658 C CA . PRO A 1 84 ? 0.950 1.573 -4.329 1.00 87.50 84 PRO A CA 1
ATOM 659 C C . PRO A 1 84 ? 1.132 2.796 -5.231 1.00 87.50 84 PRO A C 1
ATOM 661 O O . PRO A 1 84 ? 0.315 3.071 -6.107 1.00 87.50 84 PRO A O 1
ATOM 664 N N . VAL A 1 85 ? 2.204 3.543 -5.003 1.00 81.19 85 VAL A N 1
ATOM 665 C CA . VAL A 1 85 ? 2.571 4.749 -5.739 1.00 81.19 85 VAL A CA 1
ATOM 666 C C . VAL A 1 85 ? 3.874 4.514 -6.479 1.00 81.19 85 VAL A C 1
ATOM 668 O O . VAL A 1 85 ? 4.848 4.011 -5.923 1.00 81.19 85 VAL A O 1
ATOM 671 N N . HIS A 1 86 ? 3.891 4.934 -7.734 1.00 77.56 86 HIS A N 1
ATOM 672 C CA . HIS A 1 86 ? 5.085 4.924 -8.553 1.00 77.56 86 HIS A CA 1
ATOM 673 C C . HIS A 1 86 ? 5.817 6.258 -8.444 1.00 77.56 86 HIS A C 1
ATOM 675 O O . HIS A 1 86 ? 5.211 7.300 -8.704 1.00 77.56 86 HIS A O 1
ATOM 681 N N . VAL A 1 87 ? 7.102 6.250 -8.089 1.00 70.44 87 VAL A N 1
ATOM 682 C CA . VAL A 1 87 ? 7.873 7.485 -7.920 1.00 70.44 87 VAL A CA 1
ATOM 683 C C . VAL A 1 87 ? 9.018 7.530 -8.921 1.00 70.44 87 VAL A C 1
ATOM 685 O O . VAL A 1 87 ? 9.927 6.705 -8.892 1.00 70.44 87 VAL A O 1
ATOM 688 N N . ASN A 1 88 ? 8.967 8.515 -9.818 1.00 61.72 88 ASN A N 1
ATOM 689 C CA . ASN A 1 88 ? 10.072 8.862 -10.702 1.00 61.72 88 ASN A CA 1
ATOM 690 C C . ASN A 1 88 ? 10.701 10.168 -10.197 1.00 61.72 88 ASN A C 1
ATOM 692 O O . ASN A 1 88 ? 9.959 11.025 -9.717 1.00 61.72 88 ASN A O 1
ATOM 696 N N . GLY A 1 89 ? 12.027 10.328 -10.300 1.00 47.59 89 GLY A N 1
ATOM 697 C CA . GLY A 1 89 ? 12.864 11.379 -9.674 1.00 47.59 89 GLY A CA 1
ATOM 698 C C . GLY A 1 89 ? 12.582 12.850 -10.052 1.00 47.59 89 GLY A C 1
ATOM 699 O O . GLY A 1 89 ? 13.469 13.690 -9.966 1.00 47.59 89 GLY A O 1
ATOM 700 N N . GLY A 1 90 ? 11.354 13.164 -10.467 1.00 44.06 90 GLY A N 1
ATOM 701 C CA . GLY A 1 90 ? 10.797 14.495 -10.710 1.00 44.06 90 GLY A CA 1
ATOM 702 C C . GLY A 1 90 ? 9.277 14.485 -10.960 1.00 44.06 90 GLY A C 1
ATOM 703 O O . GLY A 1 90 ? 8.617 15.479 -10.676 1.00 44.06 90 GLY A O 1
ATOM 704 N N . ASN A 1 91 ? 8.695 13.360 -11.409 1.00 45.16 91 ASN A N 1
ATOM 705 C CA . ASN A 1 91 ? 7.258 13.196 -11.669 1.00 45.16 91 ASN A CA 1
ATOM 706 C C . ASN A 1 91 ? 6.684 12.033 -10.846 1.00 45.16 91 ASN A C 1
ATOM 708 O O . ASN A 1 91 ? 7.060 10.875 -11.003 1.00 45.16 91 ASN A O 1
ATOM 712 N N . GLN A 1 92 ? 5.737 12.352 -9.967 1.00 52.47 92 GLN A N 1
ATOM 713 C CA . GLN A 1 92 ? 5.238 11.463 -8.910 1.00 52.47 92 GLN A CA 1
ATOM 714 C C . GLN A 1 92 ? 4.187 10.433 -9.357 1.00 52.47 92 GLN A C 1
ATOM 716 O O . GLN A 1 92 ? 3.559 9.797 -8.512 1.00 52.47 92 GLN A O 1
ATOM 721 N N . ILE A 1 93 ? 3.941 10.316 -10.663 1.00 49.72 93 ILE A N 1
ATOM 722 C CA . ILE A 1 93 ? 3.056 9.314 -11.260 1.00 49.72 93 ILE A CA 1
ATOM 723 C C . ILE A 1 93 ? 3.627 8.996 -12.645 1.00 49.72 93 ILE A C 1
ATOM 725 O O . ILE A 1 93 ? 3.440 9.760 -13.587 1.00 49.72 93 ILE A O 1
ATOM 729 N N . SER A 1 94 ? 4.349 7.886 -12.772 1.00 45.41 94 SER A N 1
ATOM 730 C CA . SER A 1 94 ? 4.612 7.266 -14.076 1.00 45.41 94 SER A CA 1
ATOM 731 C C . SER A 1 94 ? 3.732 6.018 -14.172 1.00 45.41 94 SER A C 1
ATOM 733 O O . SER A 1 94 ? 3.630 5.266 -13.207 1.00 45.41 94 SER A O 1
ATOM 735 N N . THR A 1 95 ? 3.033 5.825 -15.285 1.00 45.44 95 THR A N 1
ATOM 736 C CA . THR A 1 95 ? 2.216 4.625 -15.548 1.00 45.44 95 THR A CA 1
ATOM 737 C C . THR A 1 95 ? 2.975 3.573 -16.357 1.00 45.44 95 THR A C 1
ATOM 739 O O . THR A 1 95 ? 2.488 2.459 -16.509 1.00 45.44 95 THR A O 1
ATOM 742 N N . SER A 1 96 ? 4.165 3.905 -16.862 1.00 50.09 96 SER A N 1
ATOM 743 C CA . SER A 1 96 ? 5.042 2.996 -17.603 1.00 50.09 96 SER A CA 1
ATOM 744 C C . SER A 1 96 ? 6.001 2.263 -16.665 1.00 50.09 96 SER A C 1
ATOM 746 O O . SER A 1 96 ? 6.454 2.853 -15.685 1.00 50.09 96 SER A O 1
ATOM 748 N N . ALA A 1 97 ? 6.368 1.021 -17.001 1.00 49.06 97 ALA A N 1
ATOM 749 C CA . ALA A 1 97 ? 7.420 0.234 -16.344 1.00 49.06 97 ALA A CA 1
ATOM 750 C C . ALA A 1 97 ? 8.825 0.820 -16.612 1.00 49.06 97 ALA A C 1
ATOM 752 O O . ALA A 1 97 ? 9.665 0.214 -17.271 1.00 49.06 97 ALA A O 1
ATOM 753 N N . THR A 1 98 ? 9.047 2.054 -16.170 1.00 55.78 98 THR A N 1
ATOM 754 C CA . THR A 1 98 ? 10.358 2.706 -16.145 1.00 55.78 98 THR A CA 1
ATOM 755 C C . THR A 1 98 ? 11.165 2.203 -14.943 1.00 55.78 98 THR A C 1
ATOM 757 O O . THR A 1 98 ? 10.597 1.632 -14.016 1.00 55.78 98 THR A O 1
ATOM 760 N N . GLU A 1 99 ? 12.486 2.390 -14.955 1.00 58.94 99 GLU A 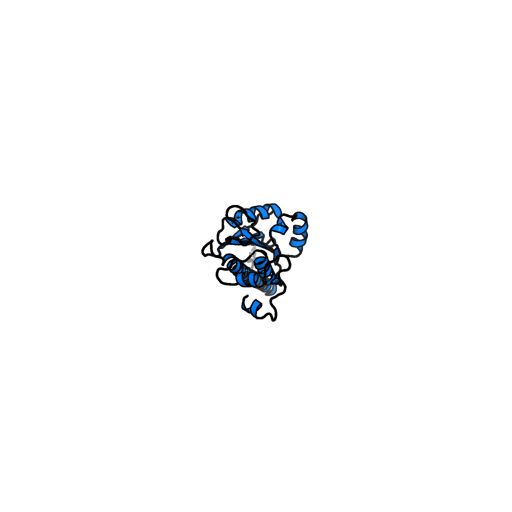N 1
ATOM 761 C CA . GLU A 1 99 ? 13.390 2.069 -13.837 1.00 58.94 99 GLU A CA 1
ATOM 762 C C . GLU A 1 99 ? 13.132 2.992 -12.635 1.00 58.94 99 GLU A C 1
ATOM 764 O O . GLU A 1 99 ? 13.849 3.963 -12.385 1.00 58.94 99 GLU A O 1
ATOM 769 N N . THR A 1 100 ? 12.039 2.750 -11.928 1.00 67.12 100 THR A N 1
ATOM 770 C CA . THR A 1 100 ? 11.488 3.676 -10.941 1.00 67.12 100 THR A CA 1
ATOM 771 C C . THR A 1 100 ? 10.961 2.931 -9.733 1.00 67.12 100 THR A C 1
ATOM 773 O O . THR A 1 100 ? 10.417 1.834 -9.837 1.00 67.12 100 THR A O 1
ATOM 776 N N . ASN A 1 101 ? 11.151 3.523 -8.557 1.00 76.62 101 ASN A N 1
ATOM 777 C CA . ASN A 1 101 ? 10.845 2.853 -7.304 1.00 76.62 101 ASN A CA 1
ATOM 778 C C . ASN A 1 101 ? 9.352 2.868 -7.003 1.00 76.62 101 ASN A C 1
ATOM 780 O O . ASN A 1 101 ? 8.652 3.866 -7.205 1.00 76.62 101 ASN A O 1
ATOM 784 N N . TRP A 1 102 ? 8.898 1.761 -6.427 1.00 82.56 102 TRP A N 1
ATOM 785 C CA . TRP A 1 102 ? 7.591 1.676 -5.805 1.00 82.56 102 TRP A CA 1
ATOM 786 C C . TRP A 1 102 ? 7.650 2.153 -4.359 1.00 82.56 102 TRP A C 1
ATOM 788 O O . TRP A 1 102 ? 8.565 1.825 -3.603 1.00 82.56 102 TRP A O 1
ATOM 798 N N . VAL A 1 103 ? 6.633 2.918 -3.984 1.00 86.06 103 VAL A N 1
ATOM 799 C CA . VAL A 1 103 ? 6.355 3.332 -2.614 1.00 86.06 103 VAL A CA 1
ATOM 800 C C . VAL A 1 103 ? 4.971 2.825 -2.258 1.00 86.06 103 VAL A C 1
ATOM 802 O O . VAL A 1 103 ? 4.027 3.009 -3.019 1.00 86.06 103 VAL A O 1
ATOM 805 N N . LEU A 1 104 ? 4.823 2.209 -1.095 1.00 90.19 104 LEU A N 1
ATOM 806 C CA . LEU A 1 104 ? 3.531 1.768 -0.597 1.00 90.19 104 LEU A CA 1
ATOM 807 C C . LEU A 1 104 ? 3.132 2.638 0.591 1.00 90.19 104 LEU A C 1
ATOM 809 O O . LEU A 1 104 ? 3.832 2.713 1.598 1.00 90.19 104 LEU A O 1
ATOM 813 N N . LEU A 1 105 ? 2.012 3.338 0.461 1.00 90.88 105 LEU A N 1
ATOM 814 C CA . LEU A 1 105 ? 1.494 4.209 1.509 1.00 90.88 105 LEU A CA 1
ATOM 815 C C . LEU A 1 105 ? 0.318 3.531 2.189 1.00 90.88 105 LEU A C 1
ATOM 817 O O . LEU A 1 105 ? -0.564 3.002 1.517 1.00 90.88 105 LEU A O 1
ATOM 821 N N . VAL A 1 106 ? 0.283 3.582 3.512 1.00 92.81 106 VAL A N 1
ATOM 822 C CA . VAL A 1 106 ? -0.838 3.115 4.318 1.00 92.81 106 VAL A CA 1
ATOM 823 C C . VAL A 1 106 ? -1.368 4.287 5.127 1.00 92.81 106 VAL A C 1
ATOM 825 O O . VAL A 1 106 ? -0.662 4.854 5.958 1.00 92.81 106 VAL A O 1
ATOM 828 N N . VAL A 1 107 ? -2.618 4.655 4.878 1.00 89.88 107 VAL A N 1
ATOM 829 C CA . VAL A 1 107 ? -3.326 5.716 5.591 1.00 89.88 107 VAL A CA 1
ATOM 830 C C . VAL A 1 107 ? -4.341 5.059 6.510 1.00 89.88 107 VAL A C 1
ATOM 832 O O . VAL A 1 107 ? -5.376 4.590 6.047 1.00 89.88 107 VAL A O 1
ATOM 835 N N . ASP A 1 108 ? -4.030 4.995 7.799 1.00 90.62 108 ASP A N 1
ATOM 836 C CA . ASP A 1 108 ? -4.923 4.484 8.833 1.00 90.62 108 ASP A CA 1
ATOM 837 C C . ASP A 1 108 ? -5.617 5.644 9.538 1.00 90.62 108 ASP A C 1
ATOM 839 O O . ASP A 1 108 ? -5.023 6.345 10.360 1.00 90.62 108 ASP A O 1
ATOM 843 N N . TRP A 1 109 ? -6.890 5.844 9.211 1.00 86.50 109 TRP A N 1
ATOM 844 C CA . TRP A 1 109 ? -7.694 6.896 9.823 1.00 86.50 109 TRP A CA 1
ATOM 845 C C . TRP A 1 109 ? -8.166 6.544 11.230 1.00 86.50 109 TRP A C 1
ATOM 847 O O . TRP A 1 109 ? -8.371 7.459 12.022 1.00 86.50 109 TRP A O 1
ATOM 857 N N . LYS A 1 110 ? -8.296 5.259 11.591 1.00 84.56 110 LYS A N 1
ATOM 858 C CA . LYS A 1 110 ? -8.665 4.876 12.964 1.00 84.56 110 LYS A CA 1
ATOM 859 C C . LYS A 1 110 ? -7.548 5.167 13.954 1.00 84.56 110 LYS A C 1
ATOM 861 O O . LYS A 1 110 ? -7.824 5.596 15.069 1.00 84.56 110 LYS A O 1
ATOM 866 N N . SER A 1 111 ? -6.300 4.931 13.560 1.00 85.81 111 SER A N 1
ATOM 867 C CA . SER A 1 111 ? -5.138 5.232 14.400 1.00 85.81 111 SER A CA 1
ATOM 868 C C . SER A 1 111 ? -4.527 6.610 14.128 1.00 85.81 111 SER A C 1
ATOM 870 O O . SER A 1 111 ? -3.533 6.953 14.761 1.00 85.81 111 SER A O 1
ATOM 872 N N . GLY A 1 112 ? -5.036 7.363 13.145 1.00 87.12 112 GLY A N 1
ATOM 873 C CA . GLY A 1 112 ? -4.446 8.631 12.702 1.00 87.12 112 GLY A CA 1
ATOM 874 C C . GLY A 1 112 ? -3.003 8.494 12.199 1.00 87.12 112 GLY A C 1
ATOM 875 O O . GLY A 1 112 ? -2.194 9.405 12.379 1.00 87.12 112 GLY A O 1
ATOM 876 N N . LYS A 1 113 ? -2.646 7.342 11.617 1.00 91.38 113 LYS A N 1
ATOM 877 C CA . LYS A 1 113 ? -1.269 7.004 11.232 1.00 91.38 113 LYS A CA 1
ATOM 878 C C . LYS A 1 113 ? -1.108 7.006 9.716 1.00 91.38 113 LYS A C 1
ATOM 880 O O . LYS A 1 113 ? -1.893 6.405 8.991 1.00 91.38 113 LYS A O 1
ATOM 885 N N . PHE A 1 114 ? -0.047 7.648 9.248 1.00 90.94 114 PHE A N 1
ATOM 886 C CA . PHE A 1 114 ? 0.423 7.591 7.872 1.00 90.94 114 PHE A CA 1
ATOM 887 C C . PHE A 1 114 ? 1.725 6.795 7.845 1.00 90.94 114 PHE A C 1
ATOM 889 O O . PHE A 1 114 ? 2.758 7.285 8.296 1.00 90.94 114 PHE A O 1
ATO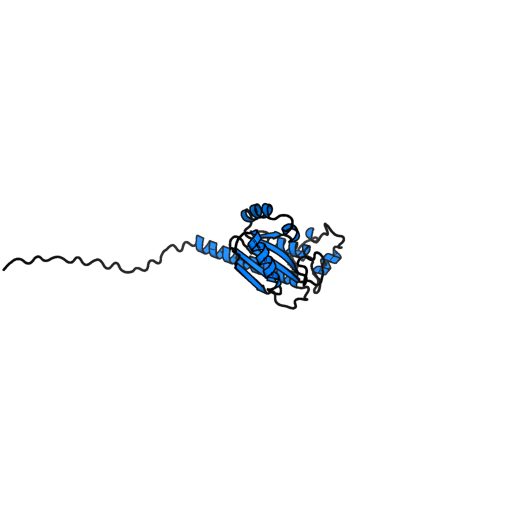M 896 N N . THR A 1 115 ? 1.684 5.568 7.335 1.00 92.44 115 THR A N 1
ATOM 897 C CA . THR A 1 115 ? 2.876 4.734 7.171 1.00 92.44 115 THR A CA 1
ATOM 898 C C . THR A 1 115 ? 3.330 4.770 5.723 1.00 92.44 115 THR A C 1
ATOM 900 O O . THR A 1 115 ? 2.570 4.438 4.819 1.00 92.44 115 THR A O 1
ATOM 903 N N . SER A 1 116 ? 4.583 5.140 5.495 1.00 90.88 116 SER A N 1
ATOM 904 C CA . SER A 1 116 ? 5.214 5.026 4.183 1.00 90.88 116 SER A CA 1
ATOM 905 C C . SER A 1 116 ? 6.227 3.898 4.176 1.00 90.88 116 SER A C 1
ATOM 907 O O . SER A 1 116 ? 7.125 3.890 5.013 1.00 90.88 116 SER A O 1
ATOM 909 N N . ILE A 1 117 ? 6.099 2.998 3.213 1.00 90.19 117 ILE A N 1
ATOM 910 C CA . ILE A 1 117 ? 7.011 1.892 2.953 1.00 90.19 117 ILE A CA 1
ATOM 911 C C . ILE A 1 117 ? 7.736 2.222 1.650 1.00 90.19 117 ILE A C 1
ATOM 913 O O . ILE A 1 117 ? 7.116 2.242 0.586 1.00 90.19 117 ILE A O 1
ATOM 917 N N . ALA A 1 118 ? 9.023 2.543 1.733 1.00 83.50 118 ALA A N 1
ATOM 918 C CA . ALA A 1 118 ? 9.802 2.993 0.583 1.00 83.50 118 ALA A CA 1
ATOM 919 C C . ALA A 1 118 ? 11.296 2.714 0.765 1.00 83.50 118 ALA A C 1
ATOM 921 O O . ALA A 1 118 ? 11.749 2.382 1.858 1.00 83.50 118 ALA A O 1
ATOM 922 N N . MET A 1 119 ? 12.059 2.879 -0.318 1.00 78.00 119 MET A N 1
ATOM 923 C CA . MET A 1 119 ? 13.527 2.836 -0.276 1.00 78.00 119 MET A CA 1
ATOM 924 C C . MET A 1 119 ? 14.123 4.068 0.424 1.00 78.00 119 MET A C 1
ATOM 926 O O . MET A 1 119 ? 15.219 3.985 0.957 1.00 78.00 119 MET A O 1
ATOM 930 N N . ASP A 1 120 ? 13.405 5.197 0.439 1.00 73.75 120 ASP A N 1
ATOM 931 C CA . ASP A 1 120 ? 13.794 6.407 1.166 1.00 73.75 120 ASP A CA 1
ATOM 932 C C . ASP A 1 120 ? 12.577 7.163 1.721 1.00 73.75 120 ASP A C 1
ATOM 934 O O . ASP A 1 120 ? 11.444 7.038 1.243 1.00 73.75 120 ASP A O 1
ATOM 938 N N . GLU A 1 121 ? 12.822 7.979 2.745 1.00 72.38 121 GLU A N 1
ATOM 939 C CA . GLU A 1 121 ? 11.802 8.784 3.423 1.00 72.38 121 GLU A CA 1
ATOM 940 C C . GLU A 1 121 ? 11.335 9.990 2.584 1.00 72.38 121 GLU A C 1
ATOM 942 O O . GLU A 1 121 ? 10.210 10.482 2.742 1.00 72.38 121 GLU A O 1
ATOM 947 N N . GLY A 1 122 ? 12.190 10.484 1.683 1.00 68.62 122 GLY A N 1
ATOM 948 C CA . GLY A 1 122 ? 11.986 11.730 0.943 1.00 68.62 122 GLY A CA 1
ATOM 949 C C . GLY A 1 122 ? 10.732 11.701 0.072 1.00 68.62 122 GLY A C 1
ATOM 950 O O . GLY A 1 122 ? 9.980 12.679 0.023 1.00 68.62 122 GLY A O 1
ATOM 951 N N . HIS A 1 123 ? 10.443 10.552 -0.537 1.00 68.12 123 HIS A N 1
ATOM 952 C CA . HIS A 1 123 ? 9.290 10.381 -1.420 1.00 68.12 123 HIS A CA 1
ATOM 953 C C . HIS A 1 123 ? 7.933 10.354 -0.693 1.00 68.12 123 HIS A C 1
ATOM 955 O O . HIS A 1 123 ? 6.895 10.661 -1.288 1.00 68.12 123 HIS A O 1
ATOM 961 N N . ALA A 1 124 ? 7.916 10.046 0.605 1.00 72.44 124 ALA A N 1
ATOM 962 C CA . ALA A 1 124 ? 6.689 9.914 1.387 1.00 72.44 124 ALA A CA 1
ATOM 963 C C . ALA A 1 124 ? 6.098 11.254 1.855 1.00 72.44 124 ALA A C 1
ATOM 965 O O . ALA A 1 124 ? 4.877 11.389 1.986 1.00 72.44 124 ALA A O 1
ATOM 966 N N . LYS A 1 125 ? 6.953 12.257 2.100 1.00 75.31 125 LYS A N 1
ATOM 967 C CA . LYS A 1 125 ? 6.559 13.540 2.717 1.00 75.31 125 LYS A CA 1
ATOM 968 C C . LYS A 1 125 ? 5.534 14.308 1.888 1.00 75.31 125 LYS A C 1
ATOM 970 O O . LYS A 1 125 ? 4.591 14.886 2.438 1.00 75.31 125 LYS A O 1
ATOM 975 N N . HIS A 1 126 ? 5.684 14.278 0.564 1.00 75.69 126 HIS A N 1
ATOM 976 C CA . HIS A 1 126 ? 4.730 14.909 -0.342 1.00 75.69 126 HIS A CA 1
ATOM 977 C C . HIS A 1 126 ? 3.328 14.304 -0.190 1.00 75.69 126 HIS A C 1
ATOM 979 O O . HIS A 1 126 ? 2.345 15.027 -0.014 1.00 75.69 126 HIS A O 1
ATOM 985 N N . TRP A 1 127 ? 3.236 12.974 -0.206 1.00 75.62 127 TRP A N 1
ATOM 986 C CA . TRP A 1 127 ? 1.961 12.274 -0.099 1.00 75.62 127 TRP A CA 1
ATOM 987 C C . TRP A 1 127 ? 1.319 12.425 1.268 1.00 75.62 127 TRP A C 1
ATOM 989 O O . TRP A 1 127 ? 0.114 12.655 1.329 1.00 75.62 127 TRP A O 1
ATOM 999 N N . LYS A 1 128 ? 2.106 12.392 2.348 1.00 80.38 128 LYS A N 1
ATOM 1000 C CA . LYS A 1 128 ? 1.605 12.692 3.692 1.00 80.38 128 LYS A CA 1
ATOM 1001 C C . LYS A 1 128 ? 0.885 14.037 3.712 1.00 80.38 128 LYS A C 1
ATOM 1003 O O . LYS A 1 128 ? -0.285 14.106 4.069 1.00 80.38 128 LYS A O 1
ATOM 1008 N N . THR A 1 129 ? 1.570 15.080 3.246 1.00 79.19 129 THR A N 1
ATOM 1009 C CA . THR A 1 129 ? 1.029 16.445 3.212 1.00 79.19 129 THR A CA 1
ATOM 1010 C C . THR A 1 129 ? -0.251 16.512 2.376 1.00 79.19 129 THR A C 1
ATOM 1012 O O . THR A 1 129 ? -1.204 17.198 2.741 1.00 79.19 129 THR A O 1
ATOM 1015 N N . LYS A 1 130 ? -0.300 15.783 1.254 1.00 77.12 130 LYS A N 1
ATOM 1016 C CA . LYS A 1 130 ? -1.500 15.672 0.418 1.00 77.12 130 LYS A CA 1
ATOM 1017 C C . LYS A 1 130 ? -2.661 15.017 1.181 1.00 77.12 130 LYS A C 1
ATOM 1019 O O . LYS A 1 130 ? -3.764 15.553 1.144 1.00 77.12 130 LYS A O 1
ATOM 1024 N N . PHE A 1 131 ? -2.429 13.918 1.900 1.00 74.88 131 PHE A N 1
ATOM 1025 C CA . PHE A 1 131 ? -3.469 13.234 2.679 1.00 74.88 131 PHE A CA 1
ATOM 1026 C C . PHE A 1 131 ? -3.938 14.014 3.900 1.00 74.88 131 PHE A C 1
ATOM 1028 O O . PHE A 1 131 ? -5.135 14.035 4.158 1.00 74.88 131 PHE A O 1
ATOM 1035 N N . GLU A 1 132 ? -3.043 14.696 4.610 1.00 80.62 132 GLU A N 1
ATOM 1036 C CA . GLU A 1 132 ? -3.423 15.541 5.749 1.00 80.62 132 GLU A CA 1
ATOM 1037 C C . GLU A 1 132 ? -4.403 16.640 5.326 1.00 80.62 132 GLU A C 1
ATOM 1039 O O . GLU A 1 132 ? -5.405 16.881 5.999 1.00 80.62 132 GLU A O 1
ATOM 1044 N N . ARG A 1 133 ? -4.174 17.252 4.154 1.00 79.94 133 ARG A N 1
ATOM 1045 C CA . ARG A 1 133 ? -5.118 18.219 3.572 1.00 79.94 133 ARG A CA 1
ATOM 1046 C C . ARG A 1 133 ? -6.450 17.573 3.200 1.00 79.94 133 ARG A C 1
ATOM 1048 O O . ARG A 1 133 ? -7.490 18.164 3.456 1.00 79.94 133 ARG A O 1
ATOM 1055 N N . LEU A 1 134 ? -6.420 16.385 2.594 1.00 72.75 134 LEU A N 1
ATOM 1056 C CA . LEU A 1 134 ? -7.632 15.681 2.160 1.00 72.75 134 LEU A CA 1
ATOM 1057 C C . LEU A 1 134 ? -8.499 15.219 3.334 1.00 72.75 134 LEU A C 1
ATOM 1059 O O . LEU A 1 134 ? -9.719 15.295 3.252 1.00 72.75 134 LEU A O 1
ATOM 1063 N N . LEU A 1 135 ? -7.879 14.746 4.413 1.00 72.44 135 LEU A N 1
ATOM 1064 C CA . LEU A 1 135 ? -8.57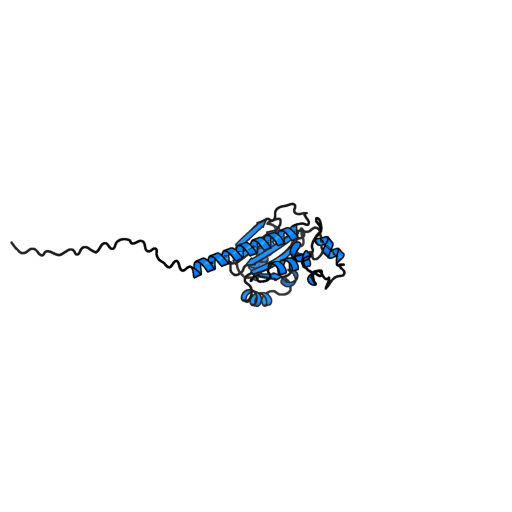9 14.278 5.610 1.00 72.44 135 LEU A CA 1
ATOM 1065 C C . LEU A 1 135 ? -8.906 15.409 6.590 1.00 72.44 135 LEU A C 1
ATOM 1067 O O . LEU A 1 135 ? -9.586 15.161 7.581 1.00 72.44 135 LEU A O 1
ATOM 1071 N N . MET A 1 136 ? -8.411 16.626 6.337 1.00 76.75 136 MET A N 1
ATOM 1072 C CA . MET A 1 136 ? -8.468 17.754 7.273 1.00 76.75 136 MET A CA 1
ATOM 1073 C C . MET A 1 136 ? -7.972 17.367 8.678 1.00 76.75 136 MET A C 1
ATOM 1075 O O . MET A 1 136 ? -8.500 17.824 9.690 1.00 76.75 136 MET A O 1
ATOM 1079 N N . ALA A 1 137 ? -6.960 16.500 8.737 1.00 77.38 137 ALA A N 1
ATOM 1080 C CA . ALA A 1 137 ? -6.444 15.916 9.967 1.00 77.38 137 ALA A CA 1
ATOM 1081 C C . ALA A 1 137 ? -4.923 15.786 9.896 1.00 77.38 137 ALA A C 1
ATOM 1083 O O . ALA A 1 137 ? -4.362 15.473 8.845 1.00 77.38 137 ALA A O 1
ATOM 1084 N N . GLN A 1 138 ? -4.254 16.002 11.028 1.00 85.31 138 GLN A N 1
ATOM 1085 C CA . GLN A 1 138 ? -2.824 15.750 11.145 1.00 85.31 138 GLN A CA 1
ATOM 1086 C C . GLN A 1 138 ? -2.591 14.251 11.341 1.00 85.31 138 GLN A C 1
ATOM 1088 O O . GLN A 1 138 ? -3.202 13.634 12.213 1.00 85.31 138 GLN A O 1
ATOM 1093 N N . LEU A 1 139 ? -1.704 13.670 10.537 1.00 85.56 139 LEU A N 1
ATOM 1094 C CA . LEU A 1 139 ? -1.385 12.247 10.597 1.00 85.56 139 LEU A CA 1
ATOM 1095 C C . LEU A 1 139 ? 0.004 12.057 11.199 1.00 85.56 139 LEU A C 1
ATOM 1097 O O . LEU A 1 139 ? 0.968 12.716 10.799 1.00 85.56 139 LEU A O 1
ATOM 1101 N N . HIS A 1 140 ? 0.133 11.109 12.123 1.00 88.94 140 HIS A N 1
ATOM 1102 C CA . HIS A 1 140 ? 1.440 10.702 12.623 1.00 88.94 140 HIS A CA 1
ATOM 1103 C C . HIS A 1 140 ? 2.191 9.933 11.529 1.00 88.94 140 HIS A C 1
ATOM 1105 O O . HIS A 1 140 ? 1.693 8.919 11.038 1.00 88.94 140 HIS A O 1
ATOM 1111 N N . HIS A 1 141 ? 3.367 10.425 11.125 1.00 87.75 141 HIS A N 1
ATOM 1112 C CA . HIS A 1 141 ? 4.185 9.772 10.101 1.00 87.75 141 HIS A CA 1
ATOM 1113 C C . HIS A 1 141 ? 5.023 8.669 10.723 1.00 87.75 141 HIS A C 1
ATOM 1115 O O . HIS A 1 141 ? 5.785 8.922 11.649 1.00 87.75 141 HIS A O 1
ATOM 1121 N N . ASP A 1 142 ? 4.924 7.479 10.152 1.00 89.69 142 ASP A N 1
ATOM 1122 C CA . ASP A 1 142 ? 5.883 6.407 10.354 1.00 89.69 142 ASP A CA 1
ATOM 1123 C C . ASP A 1 142 ? 6.511 6.027 9.012 1.00 89.69 142 ASP A C 1
ATOM 1125 O O . ASP A 1 142 ? 5.818 5.917 7.993 1.00 89.69 142 ASP A O 1
ATOM 1129 N N . HIS A 1 143 ? 7.822 5.844 8.998 1.00 87.62 143 HIS A N 1
ATOM 1130 C CA . HIS A 1 143 ? 8.552 5.464 7.801 1.00 87.62 143 HIS A CA 1
ATOM 1131 C C . HIS A 1 143 ? 9.212 4.110 8.017 1.00 87.62 143 HIS A C 1
ATOM 1133 O O . HIS A 1 143 ? 10.017 3.931 8.927 1.00 87.62 143 HIS A O 1
ATOM 1139 N N . GLN A 1 144 ? 8.868 3.164 7.150 1.00 88.81 144 GLN A N 1
ATOM 1140 C CA . GLN A 1 144 ? 9.507 1.866 7.089 1.00 88.81 144 GLN A CA 1
ATOM 1141 C C . GLN A 1 144 ? 10.418 1.831 5.866 1.00 88.81 144 GLN A C 1
ATOM 1143 O O . GLN A 1 144 ? 9.953 1.722 4.727 1.00 88.81 144 GLN A O 1
ATOM 1148 N N . GLU A 1 145 ? 11.716 1.890 6.128 1.00 85.56 145 GLU A N 1
ATOM 1149 C CA . GLU A 1 145 ? 12.736 1.726 5.105 1.00 85.56 145 GLU A CA 1
ATOM 1150 C C . GLU A 1 145 ? 12.774 0.262 4.637 1.00 85.56 145 GLU A C 1
ATOM 1152 O O . GLU A 1 145 ? 12.769 -0.675 5.443 1.00 85.56 145 GLU A O 1
ATOM 1157 N N . LEU A 1 146 ? 12.776 0.057 3.321 1.00 82.50 146 LEU A N 1
ATOM 1158 C CA . LEU A 1 146 ? 12.882 -1.270 2.707 1.00 82.50 146 LEU A CA 1
ATOM 1159 C C . LEU A 1 146 ? 14.331 -1.781 2.653 1.00 82.50 146 LEU A C 1
ATOM 1161 O O . LEU A 1 146 ? 14.546 -2.994 2.614 1.00 82.50 146 LEU A O 1
ATOM 1165 N N . GLY A 1 147 ? 15.301 -0.862 2.683 1.00 72.38 147 GLY A N 1
ATOM 1166 C CA . GLY A 1 147 ? 16.716 -1.132 2.445 1.00 72.38 147 GLY A CA 1
ATOM 1167 C C . GLY A 1 147 ? 17.017 -1.506 0.987 1.00 72.38 147 GLY A C 1
ATOM 1168 O O . GLY A 1 147 ? 16.124 -1.799 0.196 1.00 72.38 147 GLY A O 1
ATOM 1169 N N . GLY A 1 148 ? 18.302 -1.519 0.627 1.00 68.50 148 GLY A N 1
ATOM 1170 C CA . GLY A 1 148 ? 18.770 -1.950 -0.696 1.00 68.50 148 GLY A CA 1
ATOM 1171 C C . GLY A 1 148 ? 19.109 -0.808 -1.657 1.00 68.50 148 GLY A C 1
ATOM 1172 O O . GLY A 1 148 ? 19.114 0.367 -1.299 1.00 68.50 148 GLY A O 1
ATOM 1173 N N . ASN A 1 149 ? 19.464 -1.166 -2.893 1.00 69.62 149 ASN A N 1
ATOM 1174 C CA . ASN A 1 149 ? 19.819 -0.192 -3.921 1.00 69.62 149 ASN A CA 1
ATOM 1175 C C . ASN A 1 149 ? 18.530 0.430 -4.497 1.00 69.62 149 ASN A C 1
ATOM 1177 O O . ASN A 1 149 ? 17.697 -0.316 -5.008 1.00 69.62 149 ASN A O 1
ATOM 1181 N N . PRO A 1 150 ? 18.358 1.764 -4.501 1.00 65.81 150 PRO A N 1
ATOM 1182 C CA . PRO A 1 150 ? 17.186 2.430 -5.081 1.00 65.81 150 PRO A CA 1
ATOM 1183 C C . PRO A 1 150 ? 17.075 2.279 -6.609 1.00 65.81 150 PRO A C 1
ATOM 1185 O O . PRO A 1 150 ? 16.197 2.873 -7.221 1.00 65.81 150 PRO A O 1
ATOM 1188 N N . ARG A 1 151 ? 17.969 1.538 -7.264 1.00 68.69 151 ARG A N 1
ATOM 1189 C CA . ARG A 1 151 ? 17.841 1.133 -8.672 1.00 68.69 151 ARG A CA 1
ATOM 1190 C C . ARG A 1 151 ? 17.513 -0.348 -8.839 1.00 68.69 151 ARG A C 1
ATOM 1192 O O . ARG A 1 151 ? 17.619 -0.877 -9.940 1.00 68.69 151 ARG A O 1
ATOM 1199 N N . ASP A 1 152 ? 17.162 -1.028 -7.754 1.00 74.25 152 ASP A N 1
ATOM 1200 C CA . ASP A 1 152 ? 16.789 -2.430 -7.801 1.00 74.25 152 ASP A CA 1
ATOM 1201 C C . ASP A 1 152 ? 15.308 -2.594 -8.174 1.00 74.25 152 ASP A C 1
ATOM 1203 O O . ASP A 1 152 ? 14.397 -2.046 -7.546 1.00 74.25 152 ASP A O 1
ATOM 1207 N N . SER A 1 153 ? 15.078 -3.430 -9.184 1.00 78.38 153 SER A N 1
ATOM 1208 C CA . SER A 1 153 ? 13.771 -3.952 -9.599 1.00 78.38 153 SER A CA 1
ATOM 1209 C C . SER A 1 153 ? 12.952 -4.583 -8.456 1.00 78.38 153 SER A C 1
ATOM 1211 O O . SER A 1 153 ? 11.727 -4.711 -8.547 1.00 78.38 153 SER A O 1
ATOM 1213 N N . SER A 1 154 ? 13.606 -4.945 -7.347 1.00 82.12 154 SER A N 1
ATOM 1214 C CA . SER A 1 154 ? 12.994 -5.595 -6.186 1.00 82.12 154 SER A CA 1
ATOM 1215 C C . SER A 1 154 ? 12.051 -4.708 -5.358 1.00 82.12 154 SER A C 1
ATOM 1217 O O . SER A 1 154 ? 11.300 -5.248 -4.542 1.00 82.12 154 SER A O 1
ATOM 1219 N N . SER A 1 155 ? 12.013 -3.383 -5.575 1.00 83.44 155 SER A N 1
ATOM 1220 C CA . SER A 1 155 ? 11.224 -2.436 -4.757 1.00 83.44 155 SER A CA 1
ATOM 1221 C C . SER A 1 155 ? 9.744 -2.824 -4.600 1.00 83.44 155 SER A C 1
ATOM 1223 O O . SER A 1 155 ? 9.177 -2.725 -3.512 1.00 83.44 155 SER A O 1
ATOM 1225 N N . SER A 1 156 ? 9.123 -3.350 -5.656 1.00 84.25 156 SER A N 1
ATOM 1226 C CA . SER A 1 156 ? 7.735 -3.830 -5.627 1.00 84.25 156 SER A CA 1
ATOM 1227 C C . SER A 1 156 ? 7.520 -5.061 -4.741 1.00 84.25 156 SER A C 1
ATOM 1229 O O . SER A 1 156 ? 6.557 -5.127 -3.976 1.00 84.25 156 SER A O 1
ATOM 1231 N N . ILE A 1 157 ? 8.426 -6.036 -4.807 1.00 85.19 157 ILE A N 1
ATOM 1232 C CA . ILE A 1 157 ? 8.375 -7.257 -3.998 1.00 85.19 157 ILE A CA 1
ATOM 1233 C C . ILE A 1 157 ? 8.652 -6.909 -2.534 1.00 85.19 157 ILE A C 1
ATOM 1235 O O . ILE A 1 157 ? 7.957 -7.399 -1.642 1.00 85.19 157 ILE A O 1
ATOM 1239 N N . LEU A 1 158 ? 9.612 -6.015 -2.289 1.00 88.12 158 LEU A N 1
ATOM 1240 C CA . LEU A 1 158 ? 9.912 -5.489 -0.962 1.00 88.12 158 LEU A CA 1
ATOM 1241 C C . LEU A 1 158 ? 8.700 -4.754 -0.364 1.00 88.12 158 LEU A C 1
ATOM 1243 O O . LEU A 1 158 ? 8.363 -4.999 0.795 1.00 88.12 158 LEU A O 1
ATOM 1247 N N . CYS A 1 159 ? 7.975 -3.955 -1.159 1.00 89.50 159 CYS A N 1
ATOM 1248 C CA . CYS A 1 159 ? 6.704 -3.350 -0.746 1.00 89.50 159 CYS A CA 1
ATOM 1249 C C . CYS A 1 159 ? 5.665 -4.406 -0.341 1.00 89.50 159 CYS A C 1
ATOM 1251 O O . CYS A 1 159 ? 5.050 -4.286 0.719 1.00 89.50 159 CYS A O 1
ATOM 1253 N N . CYS A 1 160 ? 5.482 -5.460 -1.142 1.00 89.56 160 CYS A N 1
ATOM 1254 C CA . CYS A 1 160 ? 4.553 -6.549 -0.825 1.00 89.56 160 CYS A CA 1
ATOM 1255 C C . CYS A 1 160 ? 4.923 -7.267 0.480 1.00 89.56 160 CYS A C 1
ATOM 1257 O O . CYS A 1 160 ? 4.057 -7.534 1.313 1.00 89.56 160 CYS A O 1
ATOM 1259 N N . PHE A 1 161 ? 6.208 -7.559 0.683 1.00 89.56 161 PHE A N 1
ATOM 1260 C CA . PHE A 1 161 ? 6.693 -8.210 1.898 1.00 89.56 161 PHE A CA 1
ATOM 1261 C C . PHE A 1 161 ? 6.519 -7.325 3.139 1.00 89.56 161 PHE A C 1
ATOM 1263 O O . PHE A 1 161 ? 6.101 -7.793 4.201 1.00 89.56 161 PHE A O 1
ATOM 1270 N N . ALA A 1 162 ? 6.796 -6.029 3.009 1.00 91.50 162 ALA A N 1
ATOM 1271 C CA . ALA A 1 162 ? 6.559 -5.059 4.068 1.00 91.50 162 ALA A CA 1
ATOM 1272 C C . ALA A 1 162 ? 5.062 -4.913 4.389 1.00 91.50 162 ALA A C 1
ATOM 1274 O O . ALA A 1 162 ? 4.705 -4.885 5.566 1.00 91.50 162 ALA A O 1
ATOM 1275 N N . LEU A 1 163 ? 4.182 -4.916 3.382 1.00 93.00 163 LEU A N 1
ATOM 1276 C CA . LEU A 1 163 ? 2.731 -4.923 3.583 1.00 93.00 163 LEU A CA 1
ATOM 1277 C C . LEU A 1 163 ? 2.264 -6.187 4.318 1.00 93.00 163 LEU A C 1
ATOM 1279 O O . LEU A 1 163 ? 1.456 -6.101 5.240 1.00 93.00 163 LEU A O 1
ATOM 1283 N N . GLU A 1 164 ? 2.789 -7.360 3.964 1.00 92.19 164 GLU A N 1
ATOM 1284 C CA . GLU A 1 164 ? 2.477 -8.603 4.674 1.00 92.19 164 GLU A CA 1
ATOM 1285 C C . GLU A 1 164 ? 2.893 -8.524 6.153 1.00 92.19 164 GLU A C 1
ATOM 1287 O O . GLU A 1 164 ? 2.106 -8.863 7.043 1.00 92.19 164 GLU A O 1
ATOM 1292 N N . LYS A 1 165 ? 4.100 -8.019 6.439 1.00 91.50 165 LYS A N 1
ATOM 1293 C CA . LYS A 1 165 ? 4.559 -7.771 7.816 1.00 91.50 165 LYS A CA 1
ATOM 1294 C C . LYS A 1 165 ? 3.652 -6.787 8.551 1.00 91.50 165 LYS A C 1
ATOM 1296 O O . LYS A 1 165 ? 3.280 -7.052 9.694 1.00 91.50 165 LYS A O 1
ATOM 1301 N N . TYR A 1 166 ? 3.267 -5.695 7.894 1.00 91.75 166 TYR A N 1
ATOM 1302 C CA . TYR A 1 166 ? 2.356 -4.694 8.441 1.00 91.75 166 TYR A CA 1
ATOM 1303 C C . TYR A 1 166 ? 1.005 -5.315 8.827 1.00 91.75 166 TYR A C 1
ATOM 1305 O O . TYR A 1 166 ? 0.519 -5.119 9.942 1.00 91.75 166 TYR A O 1
ATOM 1313 N N . LEU A 1 167 ? 0.416 -6.125 7.942 1.00 91.31 167 LEU A N 1
ATOM 1314 C CA . LEU A 1 167 ? -0.854 -6.813 8.188 1.00 91.31 167 LEU A CA 1
ATOM 1315 C C . LEU A 1 167 ? -0.759 -7.804 9.354 1.00 91.31 167 LEU A C 1
ATOM 1317 O O . LEU A 1 167 ? -1.646 -7.822 10.210 1.00 91.31 167 LEU A O 1
ATOM 1321 N N . ARG A 1 168 ? 0.324 -8.590 9.428 1.00 89.94 168 ARG A N 1
ATOM 1322 C CA . ARG A 1 168 ? 0.568 -9.515 10.548 1.00 89.94 168 ARG A CA 1
ATOM 1323 C C . ARG A 1 168 ? 0.698 -8.770 11.875 1.00 89.94 168 ARG A C 1
ATOM 1325 O O . ARG A 1 168 ? 0.060 -9.165 12.848 1.00 89.94 168 ARG A O 1
ATOM 1332 N N . ALA A 1 169 ? 1.465 -7.679 11.909 1.00 89.06 169 ALA A N 1
ATOM 1333 C CA . ALA A 1 169 ? 1.609 -6.851 13.104 1.00 89.06 169 ALA A CA 1
ATOM 1334 C C . ALA A 1 169 ? 0.252 -6.290 13.555 1.00 89.06 169 ALA A C 1
ATOM 1336 O O . ALA A 1 169 ? -0.124 -6.441 14.715 1.00 89.06 169 ALA A O 1
ATOM 1337 N N . ARG A 1 170 ? -0.535 -5.740 12.621 1.00 88.44 170 ARG A N 1
ATOM 1338 C CA . ARG A 1 170 ? -1.881 -5.219 12.896 1.00 88.44 170 ARG A CA 1
ATOM 1339 C C . ARG A 1 170 ? -2.821 -6.293 13.446 1.00 88.44 170 ARG A C 1
ATOM 1341 O O . ARG A 1 170 ? -3.568 -6.030 14.388 1.00 88.44 170 ARG A O 1
ATOM 1348 N N . TYR A 1 171 ? -2.807 -7.488 12.858 1.00 88.19 171 TYR A N 1
ATOM 1349 C CA . TYR A 1 171 ? -3.621 -8.612 13.316 1.00 88.19 171 TYR A CA 1
ATOM 1350 C C . TYR A 1 171 ? -3.264 -9.015 14.750 1.00 88.19 171 TYR A C 1
ATOM 1352 O O . TYR A 1 171 ? -4.156 -9.128 15.589 1.00 88.19 171 TYR A O 1
ATOM 1360 N N . LEU A 1 172 ? -1.969 -9.139 15.056 1.00 87.00 172 LEU A N 1
ATOM 1361 C CA . LEU A 1 172 ? -1.495 -9.439 16.408 1.00 87.00 172 LEU A CA 1
ATOM 1362 C C . LEU A 1 172 ? -1.907 -8.355 17.411 1.00 87.00 172 LEU A C 1
ATOM 1364 O O . LEU A 1 172 ? -2.421 -8.686 18.475 1.00 87.00 172 LEU A O 1
ATOM 1368 N N . THR A 1 173 ? -1.768 -7.070 17.069 1.00 86.00 173 THR A N 1
ATOM 1369 C CA . THR A 1 173 ? -2.222 -5.967 17.933 1.00 86.00 173 THR A CA 1
ATOM 1370 C C . THR A 1 173 ? -3.721 -6.048 18.221 1.00 86.00 173 THR A C 1
ATOM 1372 O O . THR A 1 173 ? -4.134 -5.838 19.359 1.00 86.00 173 THR A O 1
ATOM 1375 N N . ARG A 1 174 ? -4.545 -6.396 17.223 1.00 84.38 174 ARG A N 1
ATOM 1376 C CA . ARG A 1 174 ? -5.989 -6.586 17.425 1.00 84.38 174 ARG A CA 1
ATOM 1377 C C . ARG A 1 174 ? -6.294 -7.775 18.316 1.00 84.38 174 ARG A C 1
ATOM 1379 O O . ARG A 1 174 ? -7.087 -7.624 19.234 1.00 84.38 174 ARG A O 1
ATOM 1386 N N . LEU A 1 175 ? -5.658 -8.921 18.077 1.00 84.44 175 LEU A N 1
ATOM 1387 C CA . LEU A 1 175 ? -5.830 -10.094 18.931 1.00 84.44 175 LEU A CA 1
ATOM 1388 C C . LEU A 1 175 ? -5.466 -9.784 20.382 1.00 84.44 175 LEU A C 1
ATOM 1390 O O . LEU A 1 175 ? -6.219 -10.149 21.278 1.00 84.44 175 LEU A O 1
ATOM 1394 N N . LEU A 1 176 ? -4.361 -9.071 20.612 1.00 83.06 176 LEU A N 1
ATOM 1395 C CA . LEU A 1 176 ? -3.954 -8.643 21.948 1.00 83.06 176 LEU A CA 1
ATOM 1396 C C . LEU A 1 176 ? -4.974 -7.685 22.570 1.00 83.06 176 LEU A C 1
ATOM 1398 O O . LEU A 1 176 ? -5.354 -7.881 23.719 1.00 83.06 176 LEU A O 1
ATOM 1402 N N . ALA A 1 177 ? -5.472 -6.695 21.824 1.00 82.44 177 ALA A N 1
ATOM 1403 C CA . ALA A 1 177 ? -6.499 -5.776 22.315 1.00 82.44 177 ALA A CA 1
ATOM 1404 C C . ALA A 1 177 ? -7.815 -6.500 22.654 1.00 82.44 177 ALA A C 1
ATOM 1406 O O . ALA A 1 177 ? -8.404 -6.256 23.706 1.00 82.44 177 ALA A O 1
ATOM 1407 N N . THR A 1 178 ? -8.257 -7.429 21.800 1.00 84.94 178 THR A N 1
ATOM 1408 C CA . THR A 1 178 ? -9.433 -8.268 22.056 1.00 84.94 178 THR A CA 1
ATOM 1409 C C . THR A 1 178 ? -9.206 -9.171 23.260 1.00 84.94 178 THR A C 1
ATOM 1411 O O . THR A 1 178 ? -10.084 -9.267 24.112 1.00 84.94 178 THR A O 1
ATOM 1414 N N . TRP A 1 179 ? -8.034 -9.798 23.376 1.00 80.38 179 TRP A N 1
ATOM 1415 C CA . TRP A 1 179 ? -7.689 -10.633 24.521 1.00 80.38 179 TRP A CA 1
ATOM 1416 C C . TRP A 1 179 ? -7.691 -9.818 25.814 1.00 80.38 179 TRP A C 1
ATOM 1418 O O . TRP A 1 179 ? -8.368 -10.210 26.752 1.00 80.38 179 TRP A O 1
ATOM 1428 N N . ILE A 1 180 ? -7.060 -8.641 25.858 1.00 83.62 180 ILE A N 1
ATOM 1429 C CA . ILE A 1 180 ? -7.102 -7.731 27.019 1.00 83.62 180 ILE A CA 1
ATOM 1430 C C . ILE A 1 180 ? -8.548 -7.338 27.361 1.00 83.62 180 ILE A C 1
ATOM 1432 O O . ILE A 1 180 ? -8.943 -7.382 28.522 1.00 83.62 180 ILE A O 1
ATOM 1436 N N . SER A 1 181 ? -9.365 -7.003 26.360 1.00 79.75 181 SER A N 1
ATOM 1437 C CA . SER A 1 181 ? -10.760 -6.600 26.581 1.00 79.75 181 SER A CA 1
ATOM 1438 C C . SER A 1 181 ? -11.663 -7.744 27.053 1.00 79.75 181 SER A C 1
ATOM 1440 O O . SER A 1 181 ? -12.634 -7.493 27.762 1.00 79.75 181 SER A O 1
ATOM 1442 N N . THR A 1 182 ? -11.394 -8.980 26.629 1.00 82.62 182 THR A N 1
ATOM 1443 C CA . THR A 1 182 ? -12.217 -10.161 26.950 1.00 82.62 182 THR A CA 1
ATOM 1444 C C . THR A 1 182 ? -11.728 -10.897 28.189 1.00 82.62 182 THR A C 1
ATOM 1446 O O . THR A 1 182 ? -12.527 -11.533 28.868 1.00 82.62 182 THR A O 1
ATOM 1449 N N . SER A 1 183 ? -10.440 -10.783 28.515 1.00 74.31 183 SER A N 1
ATOM 1450 C CA . SER A 1 183 ? -9.814 -11.514 29.616 1.00 74.31 183 SER A CA 1
ATOM 1451 C C . SER A 1 183 ? -10.265 -11.070 30.999 1.00 74.31 183 SER A C 1
ATOM 1453 O O . SER A 1 183 ? -9.883 -11.760 31.936 1.00 74.31 183 SER A O 1
ATOM 1455 N N . GLN A 1 184 ? -11.064 -9.995 31.146 1.00 56.28 184 GLN A N 1
ATOM 1456 C CA . GLN A 1 184 ? -11.571 -9.507 32.438 1.00 56.28 184 GLN A CA 1
ATOM 1457 C C . GLN A 1 184 ? -10.603 -9.825 33.591 1.00 56.28 184 GLN A C 1
ATOM 1459 O O . GLN A 1 184 ? -10.969 -10.442 34.592 1.00 56.28 184 GLN A O 1
ATOM 1464 N N . LEU A 1 185 ? -9.351 -9.368 33.482 1.00 53.75 185 LEU A N 1
ATOM 1465 C CA . LEU A 1 185 ? -8.678 -8.923 34.689 1.00 53.75 185 LEU A CA 1
ATOM 1466 C C . LEU A 1 185 ? -9.508 -7.723 35.138 1.00 53.75 185 LEU A C 1
ATOM 1468 O O . LEU A 1 185 ? -9.270 -6.587 34.734 1.00 53.75 185 LEU A O 1
ATOM 1472 N N . GLY A 1 186 ? -10.572 -8.007 35.892 1.00 45.19 186 GLY A N 1
ATOM 1473 C CA . GLY A 1 186 ? -11.296 -6.989 36.623 1.00 45.19 186 GLY A CA 1
ATOM 1474 C C . GLY A 1 186 ? -10.300 -6.191 37.469 1.00 45.19 186 GLY A C 1
ATOM 1475 O O . GLY A 1 186 ? -9.162 -6.628 37.675 1.00 45.19 186 GLY A O 1
ATOM 1476 N N . PRO A 1 187 ? -10.693 -5.027 37.994 1.00 49.62 187 PRO A N 1
ATOM 1477 C CA . PRO A 1 187 ? -9.910 -4.357 39.020 1.00 49.62 187 PRO A CA 1
ATOM 1478 C C . PRO A 1 187 ? -9.863 -5.259 40.269 1.00 49.62 187 PRO A C 1
ATOM 1480 O O . PRO A 1 187 ? -10.661 -5.120 41.185 1.00 49.62 187 PRO A O 1
ATOM 1483 N N . ALA A 1 188 ? -8.949 -6.227 40.289 1.00 51.91 188 ALA A N 1
ATOM 1484 C CA . ALA A 1 188 ? -8.699 -7.157 41.387 1.00 51.91 188 ALA A CA 1
ATOM 1485 C C . ALA A 1 188 ? -7.291 -6.952 41.963 1.00 51.91 188 ALA A C 1
ATOM 1487 O O . ALA A 1 188 ? -6.680 -7.876 42.483 1.00 51.91 188 ALA A O 1
ATOM 1488 N N . TRP A 1 189 ? -6.784 -5.723 41.870 1.00 52.28 189 TRP A N 1
ATOM 1489 C CA . TRP A 1 189 ? -5.682 -5.229 42.687 1.00 52.28 189 TRP A CA 1
ATOM 1490 C C . TRP A 1 189 ? -6.062 -3.852 43.227 1.00 52.28 189 TRP A C 1
ATOM 1492 O O . TRP A 1 189 ? -5.459 -2.834 42.903 1.00 52.28 189 TRP A O 1
ATOM 1502 N N . THR A 1 190 ? -7.089 -3.804 44.075 1.00 52.62 190 THR A N 1
ATOM 1503 C CA . THR A 1 190 ? -7.014 -2.875 45.199 1.00 52.62 190 THR A CA 1
ATOM 1504 C C . THR A 1 190 ? -5.954 -3.444 46.138 1.00 52.62 190 THR A C 1
ATOM 1506 O O . THR A 1 190 ? -6.152 -4.541 46.669 1.00 52.62 190 THR A O 1
ATOM 1509 N N . PRO A 1 191 ? -4.810 -2.769 46.353 1.00 46.22 191 PRO A N 1
ATOM 1510 C CA . PRO A 1 191 ? -3.974 -3.139 47.476 1.00 46.22 191 PRO A CA 1
ATOM 1511 C C . PRO A 1 191 ? -4.857 -3.012 48.717 1.00 46.22 191 PRO A C 1
ATOM 1513 O O . PRO A 1 191 ? -5.523 -1.992 48.912 1.00 46.22 191 PRO A O 1
ATOM 1516 N N . TRP A 1 192 ? -4.904 -4.068 49.525 1.00 54.34 192 TRP A N 1
ATOM 1517 C CA . TRP A 1 192 ? -5.414 -4.018 50.889 1.00 54.34 192 TRP A CA 1
ATOM 1518 C C . TRP A 1 192 ? -4.539 -3.035 51.681 1.00 54.34 192 TRP A C 1
ATOM 1520 O O . TRP A 1 192 ? -3.646 -3.420 52.430 1.00 54.34 192 TRP A O 1
ATOM 1530 N N . ILE A 1 193 ? -4.756 -1.736 51.485 1.00 51.81 193 ILE A N 1
ATOM 1531 C CA . ILE A 1 193 ? -4.299 -0.715 52.412 1.00 51.81 193 ILE A CA 1
ATOM 1532 C C . ILE A 1 193 ? -5.245 -0.851 53.593 1.00 51.81 193 ILE A C 1
ATOM 1534 O O . ILE A 1 193 ? -6.449 -0.611 53.479 1.00 51.81 193 ILE A O 1
ATOM 1538 N N . GLY A 1 194 ? -4.693 -1.366 54.689 1.00 48.03 194 GLY A N 1
ATOM 1539 C CA . GLY A 1 194 ? -5.417 -1.667 55.907 1.00 48.03 194 GLY A CA 1
ATOM 1540 C C . GLY A 1 194 ? -6.361 -0.536 56.291 1.00 48.03 194 GLY A C 1
ATOM 1541 O O . GLY A 1 194 ? -5.958 0.618 56.425 1.00 48.03 194 GLY A O 1
ATOM 1542 N N . ARG A 1 195 ? -7.629 -0.896 56.508 1.00 45.66 195 ARG A N 1
ATOM 1543 C CA . ARG A 1 195 ? -8.537 -0.119 57.349 1.00 45.66 195 ARG A CA 1
ATOM 1544 C C . ARG A 1 195 ? -7.905 -0.015 58.735 1.00 45.66 195 ARG A C 1
ATOM 1546 O O . ARG A 1 195 ? -8.126 -0.872 59.586 1.00 45.66 195 ARG A O 1
ATOM 1553 N N . THR A 1 196 ? -7.134 1.033 58.979 1.00 55.66 196 THR A N 1
ATOM 1554 C CA . THR A 1 196 ? -6.994 1.564 60.327 1.00 55.66 196 THR A CA 1
ATOM 1555 C C . THR A 1 196 ? -8.340 2.183 60.688 1.00 55.66 196 THR A C 1
ATOM 1557 O O . THR A 1 196 ? -8.806 3.136 60.066 1.00 55.66 196 THR A O 1
ATOM 1560 N N . GLN A 1 197 ? -9.030 1.568 61.648 1.00 52.97 197 GLN A N 1
ATOM 1561 C CA . GLN A 1 197 ? -10.204 2.168 62.273 1.00 52.97 197 GLN A CA 1
ATOM 1562 C C . GLN A 1 197 ? -9.829 3.547 62.842 1.00 52.97 197 GLN A C 1
ATOM 1564 O O . GLN A 1 197 ? -8.755 3.680 63.437 1.00 52.97 197 GLN A O 1
ATOM 1569 N N . PRO A 1 198 ? -10.699 4.565 62.741 1.00 49.69 198 PRO A N 1
ATOM 1570 C CA . PRO A 1 198 ? -10.539 5.764 63.541 1.00 49.69 198 PRO A CA 1
ATOM 1571 C C . PRO A 1 198 ? -10.729 5.389 65.014 1.00 49.69 198 PRO A C 1
ATOM 1573 O O . PRO A 1 198 ? -11.788 4.920 65.433 1.00 49.69 198 PRO A O 1
ATOM 1576 N N . ARG A 1 199 ? -9.666 5.573 65.796 1.00 51.53 199 ARG A N 1
ATOM 1577 C CA . ARG A 1 199 ? -9.675 5.460 67.253 1.00 51.53 199 ARG A CA 1
ATOM 1578 C C . ARG A 1 199 ? -10.630 6.535 67.780 1.00 51.53 199 ARG A C 1
ATOM 1580 O O . ARG A 1 199 ? -10.329 7.721 67.683 1.00 51.53 199 ARG A O 1
ATOM 1587 N N . GLN A 1 200 ? -11.792 6.125 68.285 1.00 47.53 200 GLN A N 1
ATOM 1588 C CA . GLN A 1 200 ? -12.688 7.007 69.029 1.00 47.53 200 GLN A CA 1
ATOM 1589 C C . GLN A 1 200 ? -11.929 7.538 70.250 1.00 47.53 200 GLN A C 1
ATOM 1591 O O . GLN A 1 200 ? -11.582 6.781 71.155 1.00 47.53 200 GLN A O 1
ATOM 1596 N N . SER A 1 201 ? -11.639 8.836 70.263 1.00 52.44 201 SER A N 1
ATOM 1597 C CA . SER A 1 201 ? -11.229 9.546 71.468 1.00 52.44 201 SER A CA 1
ATOM 1598 C C . SER A 1 201 ? -12.461 9.712 72.353 1.00 52.44 201 SER A C 1
ATOM 1600 O O . SER A 1 201 ? -13.308 10.570 72.105 1.00 52.44 201 SER A O 1
ATOM 1602 N N . SER A 1 202 ? -12.577 8.854 73.361 1.00 47.94 202 SER A N 1
ATOM 1603 C CA . SER A 1 202 ? -13.499 9.022 74.477 1.00 47.94 202 SER A CA 1
ATOM 1604 C C . SER A 1 202 ? -13.124 10.285 75.253 1.00 47.94 202 SER A C 1
ATOM 1606 O O . SER A 1 202 ? -12.035 10.368 75.819 1.00 47.94 202 SER A O 1
ATOM 1608 N N . SER A 1 203 ? -14.026 11.261 75.273 1.00 52.00 203 SER A N 1
ATOM 1609 C CA . SER A 1 203 ? -13.995 12.392 76.193 1.00 52.00 203 SER A CA 1
ATOM 1610 C C . SER A 1 203 ? -14.284 11.893 77.610 1.00 52.00 203 SER A C 1
ATOM 1612 O O . SER A 1 203 ? -15.422 11.538 77.917 1.00 52.00 203 SER A O 1
ATOM 1614 N N . SER A 1 204 ? -13.271 11.859 78.472 1.00 52.78 204 SER A N 1
ATOM 1615 C CA . SER A 1 204 ? -13.473 11.801 79.918 1.00 52.78 204 SER A CA 1
ATOM 1616 C C . SER A 1 204 ? -13.648 13.227 80.428 1.00 52.78 204 SER A C 1
ATOM 1618 O O . SER A 1 204 ? -12.704 14.009 80.489 1.00 52.78 204 SER A O 1
ATOM 1620 N N . SER A 1 205 ? -14.890 13.566 80.738 1.00 52.41 205 SER A N 1
ATOM 1621 C CA . SER A 1 205 ? -15.248 14.643 81.649 1.00 52.41 205 SER A CA 1
ATOM 1622 C C . SER A 1 205 ? -14.736 14.305 83.052 1.00 52.41 205 SER A C 1
ATOM 1624 O O . SER A 1 205 ? -15.167 13.302 83.623 1.00 52.41 205 SER A O 1
ATOM 1626 N N . ASP A 1 206 ? -13.842 15.133 83.589 1.00 53.22 206 ASP A N 1
ATOM 1627 C CA . ASP A 1 206 ? -13.458 15.111 85.002 1.00 53.22 206 ASP A CA 1
ATOM 1628 C C . ASP A 1 206 ? -14.574 15.707 85.878 1.00 53.22 206 ASP A C 1
ATOM 1630 O O . ASP A 1 206 ? -15.113 16.770 85.545 1.00 53.22 206 ASP A O 1
ATOM 1634 N N . PRO A 1 207 ? -14.903 15.080 87.022 1.00 58.59 207 PRO A N 1
ATOM 1635 C CA . PRO A 1 207 ? -15.650 15.708 88.095 1.00 58.59 207 PRO A CA 1
ATOM 1636 C C . PRO A 1 207 ? -14.698 16.278 89.165 1.00 58.59 207 PRO A C 1
ATOM 1638 O O . PRO A 1 207 ? -13.879 15.564 89.729 1.00 58.59 207 PRO A O 1
ATOM 1641 N N . THR A 1 208 ? -14.868 17.573 89.446 1.00 61.81 208 THR A N 1
ATOM 1642 C CA . THR A 1 208 ? -14.729 18.264 90.750 1.00 61.81 208 THR A CA 1
ATOM 1643 C C . THR A 1 208 ? -13.586 17.895 91.710 1.00 61.81 208 THR A C 1
ATOM 1645 O O . THR A 1 208 ? -13.617 16.834 92.331 1.00 61.81 208 THR A O 1
ATOM 1648 N N . HIS A 1 209 ? -12.741 18.889 92.017 1.00 51.41 209 HIS A N 1
ATOM 1649 C CA . HIS A 1 209 ? -12.585 19.436 93.375 1.00 51.41 209 HIS A CA 1
ATOM 1650 C C . HIS A 1 209 ? -12.010 20.856 93.351 1.00 51.41 209 HIS A C 1
ATOM 1652 O O . HIS A 1 209 ? -11.169 21.133 92.469 1.00 51.41 209 HIS A O 1
#

Sequence (209 aa):
MIDYILAQRFPPEWLGCAEHDDSFQTRLKQFLPGGWSDGLLLMKISQILCRGSSLIVQYPANINAGYAKLGQDLLQTYDALVLPVHVNGGNQISTSATETNWVLLVVDWKSGKFTSIAMDEGHAKHWKTKFERLLMAQLHHDHQELGGNPRDSSSSILCCFALEKYLRARYLTRLLATWISTSQLGPAWTPWIGRTQPRQSSSSSDPTH